Protein AF-A0AAD5RAC7-F1 (afdb_monomer)

Solvent-accessible surface area (backbone atoms only — not comparable to full-atom values): 11509 Å² total; per-residue (Å²): 134,87,59,74,64,65,59,49,56,56,48,54,53,51,50,52,50,51,52,51,50,50,50,50,52,51,48,52,52,48,51,53,48,50,53,50,51,54,52,52,58,65,65,68,60,80,73,74,78,52,75,68,66,77,71,49,51,77,66,58,50,52,53,52,51,54,52,50,54,51,49,52,51,52,51,53,52,49,53,52,52,51,51,51,52,52,52,54,52,51,50,52,52,51,53,51,51,52,54,51,51,64,71,66,50,82,77,65,39,55,26,32,34,62,42,76,43,75,61,73,77,77,90,69,94,78,78,87,90,71,69,80,73,62,64,76,39,54,23,34,35,34,34,37,77,86,74,47,76,47,80,31,74,60,48,59,74,49,65,73,89,81,59,49,67,70,38,41,29,30,18,42,79,89,78,60,36,34,62,44,82,45,78,83,82,75,57,68,70,60,62,70,65,66,128

InterPro domains:
  IPR012340 Nucleic acid-binding, OB-fold [G3DSA:2.40.50.140] (54-195)
  IPR032501 Proteasomal ATPase, second OB domain [PF16450] (110-183)
  IPR050221 26S Proteasome Regulatory ATPase [PTHR23073] (61-195)

Sequence (195 aa):
MPSNSARNSRKTTKASQYVHILKRVQLKTIQRWVIRLQLVKKMEVEEALDEEILRMSADDLRSRSHLLDNEIRIMRSEVQRLNHSVATLRERIKDNNERIKVNKTLPYLVSNVVELLDLEDNQEEEGANVDLDAHKTKCAVIKTSTRATYFLPVIGLVEPSELKPGDLVGVNKDSYLILEKLPAEYDSRVKAMEV

pLDDT: mean 79.29, std 15.42, range [46.34, 97.0]

Nearest PDB structures (foldseek):
  7w38-assembly1_F  TM=8.302E-01  e=3.776E-15  Homo sapiens
  8jti-assembly1_F  TM=8.371E-01  e=8.677E-15  Homo sapiens
  7w3k-assembly1_F  TM=8.338E-01  e=1.907E-13  Homo sapiens
  8usc-assembly1_F  TM=9.058E-01  e=4.449E-12  Homo sapiens
  8usb-assembly1_F  TM=9.209E-01  e=1.222E-11  Homo sapiens

Organism: Parelaphostrongylus tenuis (NCBI:txid148309)

Mean predicted aligned error: 16.23 Å

Radius of gyration: 32.96 Å; Cα contacts (8 Å, |Δi|>4): 160; chains: 1; bounding box: 49×91×81 Å

Secondary structure (DSSP, 8-state):
---HHHHHHHHHHHHHHHHHHHHHHHHHHHHHHHHHHHHHHHH----PPPHHHHHS-HHHHHHHHHHHHHHHHHHHHHHHHHHHHHHHHHHHHHHHHHHHHHHTPSPPEEEEEEEEE---------SS---GGGGGPPEEEEEETTS-EEEESS-BSS-GGG--TT-EEEE-TTT--EEEEPPPPPPHHHHTT--

Structure (mmCIF, N/CA/C/O backbone):
data_AF-A0AAD5RAC7-F1
#
_entry.id   AF-A0AAD5RAC7-F1
#
loop_
_atom_site.group_PDB
_atom_site.id
_atom_site.type_symbol
_atom_site.label_atom_id
_atom_site.label_alt_id
_atom_site.label_comp_id
_atom_site.label_asym_id
_atom_site.label_entity_id
_atom_site.label_seq_id
_atom_site.pdbx_PDB_ins_code
_atom_site.Cartn_x
_atom_site.Cartn_y
_atom_site.Cartn_z
_atom_site.occupancy
_atom_site.B_iso_or_equiv
_atom_site.auth_seq_id
_atom_site.auth_comp_id
_atom_site.auth_asym_id
_atom_site.auth_atom_id
_atom_site.pdbx_PDB_model_num
ATOM 1 N N . MET A 1 1 ? 17.319 -57.949 20.004 1.00 46.56 1 MET A N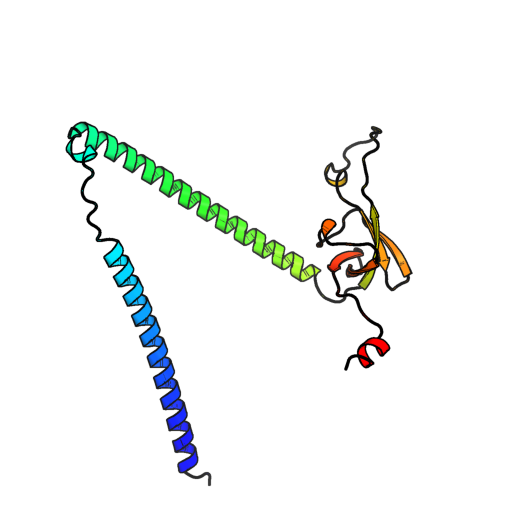 1
ATOM 2 C CA . MET A 1 1 ? 17.932 -58.058 18.660 1.00 46.56 1 MET A CA 1
ATOM 3 C C . MET A 1 1 ? 16.908 -57.604 17.620 1.00 46.56 1 MET A C 1
ATOM 5 O O . MET A 1 1 ? 15.957 -58.342 17.398 1.00 46.56 1 MET A O 1
ATOM 9 N N . PRO A 1 2 ? 16.992 -56.387 17.049 1.00 47.16 2 PRO A N 1
ATOM 10 C CA . PRO A 1 2 ? 16.031 -55.960 16.035 1.00 47.16 2 PRO A CA 1
ATOM 11 C C . PRO A 1 2 ? 16.294 -56.698 14.714 1.00 47.16 2 PRO A C 1
ATOM 13 O O . PRO A 1 2 ? 17.427 -56.766 14.239 1.00 47.16 2 PRO A O 1
ATOM 16 N N . SER A 1 3 ? 15.233 -57.281 14.157 1.00 49.56 3 SER A N 1
ATOM 17 C CA . SER A 1 3 ? 15.234 -58.185 13.007 1.00 49.56 3 SER A CA 1
ATOM 18 C C . SER A 1 3 ? 15.769 -57.531 11.724 1.00 49.56 3 SER A C 1
ATOM 20 O O . SER A 1 3 ? 15.423 -56.401 11.366 1.00 49.56 3 SER A O 1
ATOM 22 N N . ASN A 1 4 ? 16.598 -58.277 10.988 1.00 57.00 4 ASN A N 1
ATOM 23 C CA . ASN A 1 4 ? 17.209 -57.850 9.722 1.00 57.00 4 ASN A CA 1
ATOM 24 C C . ASN A 1 4 ? 16.178 -57.445 8.642 1.00 57.00 4 ASN A C 1
ATOM 26 O O . ASN A 1 4 ? 16.509 -56.686 7.731 1.00 57.00 4 ASN A O 1
ATOM 30 N N . SER A 1 5 ? 14.917 -57.881 8.759 1.00 54.72 5 SER A N 1
ATOM 31 C CA . SER A 1 5 ? 13.840 -57.539 7.820 1.00 54.72 5 SER A CA 1
ATOM 32 C C . SER A 1 5 ? 13.373 -56.078 7.934 1.00 54.72 5 SER A C 1
ATOM 34 O O . SER A 1 5 ? 13.134 -55.427 6.915 1.00 54.72 5 SER A O 1
ATOM 36 N N . ALA A 1 6 ? 13.339 -55.503 9.144 1.00 56.00 6 ALA A N 1
ATOM 37 C CA . ALA A 1 6 ? 12.900 -54.120 9.369 1.00 56.00 6 ALA A CA 1
ATOM 38 C C . ALA A 1 6 ? 13.926 -53.078 8.877 1.00 56.00 6 ALA A C 1
ATOM 40 O O . ALA A 1 6 ? 13.563 -51.981 8.441 1.00 56.00 6 ALA A O 1
ATOM 41 N N . ARG A 1 7 ? 15.223 -53.427 8.891 1.00 52.84 7 ARG A N 1
ATOM 42 C CA . ARG A 1 7 ? 16.298 -52.604 8.305 1.00 52.84 7 ARG A CA 1
ATOM 43 C C . ARG A 1 7 ? 16.260 -52.604 6.777 1.00 52.84 7 ARG A C 1
ATOM 45 O O . ARG A 1 7 ? 16.577 -51.577 6.179 1.00 52.84 7 ARG A O 1
ATOM 52 N N . ASN A 1 8 ? 15.867 -53.718 6.157 1.00 53.59 8 ASN A N 1
ATOM 53 C CA . ASN A 1 8 ? 15.843 -53.845 4.700 1.00 53.59 8 ASN A CA 1
ATOM 54 C C . ASN A 1 8 ? 14.652 -53.094 4.075 1.00 53.59 8 ASN A C 1
ATOM 56 O O . ASN A 1 8 ? 14.839 -52.356 3.113 1.00 53.59 8 ASN A O 1
ATOM 60 N N . SER A 1 9 ? 13.473 -53.150 4.707 1.00 51.53 9 SER A N 1
ATOM 61 C CA . SER A 1 9 ? 12.277 -52.383 4.305 1.00 51.53 9 SER A CA 1
ATOM 62 C C . SER A 1 9 ? 12.501 -50.858 4.329 1.00 51.53 9 SER A C 1
ATOM 64 O O . SER A 1 9 ? 12.161 -50.148 3.384 1.00 51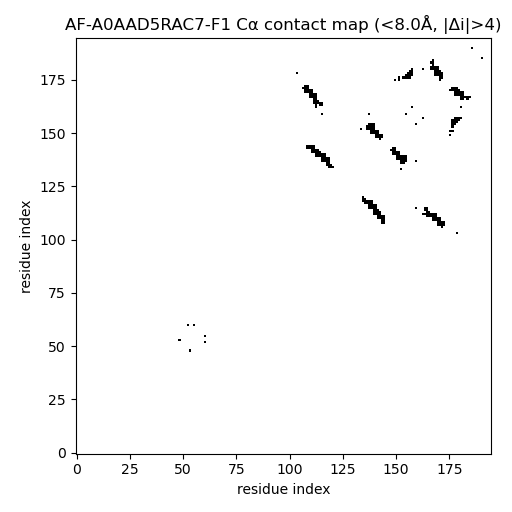.53 9 SER A O 1
ATOM 66 N N . ARG A 1 10 ? 13.176 -50.318 5.357 1.00 53.53 10 ARG A N 1
ATOM 67 C CA . ARG A 1 10 ? 13.486 -48.873 5.416 1.00 53.53 10 ARG A CA 1
ATOM 68 C C . ARG A 1 10 ? 14.524 -48.435 4.374 1.00 53.53 10 ARG A C 1
ATOM 70 O O . ARG A 1 10 ? 14.490 -47.284 3.936 1.00 53.53 10 ARG A O 1
ATOM 77 N N . LYS A 1 11 ? 15.439 -49.326 3.968 1.00 55.06 11 LYS A N 1
ATOM 78 C CA . LYS A 1 11 ? 16.417 -49.060 2.898 1.00 55.06 11 LYS A CA 1
ATOM 79 C C . LYS A 1 11 ? 15.756 -49.049 1.519 1.00 55.06 11 LYS A C 1
ATOM 81 O O . LYS A 1 11 ? 16.061 -48.153 0.737 1.00 55.06 11 LYS A O 1
ATOM 86 N N . THR A 1 12 ? 14.814 -49.955 1.247 1.00 56.78 12 THR A N 1
ATOM 87 C CA . THR A 1 12 ? 14.064 -49.970 -0.021 1.00 56.78 12 THR A CA 1
ATOM 88 C C . THR A 1 12 ? 13.172 -48.737 -0.175 1.00 56.78 12 THR A C 1
ATOM 90 O O . THR A 1 12 ? 13.110 -48.167 -1.262 1.00 56.78 12 THR A O 1
ATOM 93 N N . THR A 1 13 ? 12.562 -48.244 0.912 1.00 60.34 13 THR A N 1
ATOM 94 C CA . THR A 1 13 ? 11.739 -47.020 0.874 1.00 60.34 13 THR A CA 1
ATOM 95 C C . THR A 1 13 ? 12.580 -45.765 0.639 1.00 60.34 13 THR A C 1
ATOM 97 O O . THR A 1 13 ? 12.221 -44.942 -0.202 1.00 60.34 13 THR A O 1
ATOM 100 N N . LYS A 1 14 ? 13.740 -45.632 1.304 1.00 60.34 14 LYS A N 1
ATOM 101 C CA . LYS A 1 14 ? 14.665 -44.510 1.055 1.00 60.34 14 LYS A CA 1
ATOM 102 C C . LYS A 1 14 ? 15.245 -44.557 -0.359 1.00 60.34 14 LYS A C 1
ATOM 104 O O . LYS A 1 14 ? 15.258 -43.532 -1.029 1.00 60.34 14 LYS A O 1
ATOM 109 N N . ALA A 1 15 ? 15.665 -45.728 -0.843 1.00 61.69 15 ALA A N 1
ATOM 110 C CA . ALA A 1 15 ? 16.166 -45.888 -2.210 1.00 61.69 15 ALA A CA 1
ATOM 111 C C . ALA A 1 15 ? 15.100 -45.517 -3.257 1.00 61.69 15 ALA A C 1
ATOM 113 O O . ALA A 1 15 ? 15.391 -44.767 -4.185 1.00 61.69 15 ALA A O 1
ATOM 114 N N . SER A 1 16 ? 13.849 -45.947 -3.059 1.00 64.69 16 SER A N 1
ATOM 115 C CA . SER A 1 16 ? 12.719 -45.562 -3.915 1.00 64.69 16 SER A CA 1
ATOM 116 C C . SER A 1 16 ? 12.468 -44.045 -3.897 1.00 64.69 16 SER A C 1
ATOM 118 O O . SER A 1 16 ? 12.272 -43.430 -4.945 1.00 64.69 16 SER A O 1
ATOM 120 N N . GLN A 1 17 ? 12.580 -43.407 -2.727 1.00 69.31 17 GLN A N 1
ATOM 121 C CA . GLN A 1 17 ? 12.436 -41.957 -2.576 1.00 69.31 17 GLN A CA 1
ATOM 122 C C . GLN A 1 17 ? 13.556 -41.181 -3.293 1.00 69.31 17 GLN A C 1
ATOM 124 O O . GLN A 1 17 ? 13.267 -40.212 -3.995 1.00 69.31 17 GLN A O 1
ATOM 129 N N . TYR A 1 18 ? 14.812 -41.636 -3.204 1.00 67.25 18 TYR A N 1
ATOM 130 C CA . TYR A 1 18 ? 15.932 -41.054 -3.957 1.00 67.25 18 TYR A CA 1
ATOM 131 C C . TYR A 1 18 ? 15.761 -41.221 -5.469 1.00 67.25 18 TYR A C 1
ATOM 133 O O . TYR A 1 18 ? 15.971 -40.261 -6.207 1.00 67.25 18 TYR A O 1
ATOM 141 N N . VAL A 1 19 ? 15.311 -42.390 -5.938 1.00 67.25 19 VAL A N 1
ATOM 142 C CA . VAL A 1 19 ? 15.005 -42.623 -7.360 1.00 67.25 19 VAL A CA 1
ATOM 143 C C . VAL A 1 19 ? 13.882 -41.698 -7.838 1.00 67.25 19 VAL A C 1
ATOM 145 O O . VAL A 1 19 ? 13.957 -41.161 -8.941 1.00 67.25 19 VAL A O 1
ATOM 148 N N . HIS A 1 20 ? 12.864 -41.448 -7.012 1.00 70.12 20 HIS A N 1
ATOM 149 C CA . HIS A 1 20 ? 11.766 -40.542 -7.354 1.00 70.12 20 HIS A CA 1
ATOM 150 C C . HIS A 1 20 ? 12.211 -39.069 -7.403 1.00 70.12 20 HIS A C 1
ATOM 152 O O . HIS A 1 20 ? 11.820 -38.331 -8.309 1.00 70.12 20 HIS A O 1
ATOM 158 N N . ILE A 1 21 ? 13.071 -38.644 -6.472 1.00 72.19 21 ILE A N 1
ATOM 159 C CA . ILE A 1 21 ? 13.674 -37.302 -6.464 1.00 72.19 21 ILE A CA 1
ATOM 160 C C . ILE A 1 21 ? 14.583 -37.121 -7.683 1.00 72.19 21 ILE A C 1
ATOM 162 O O . ILE A 1 21 ? 14.447 -36.128 -8.395 1.00 72.19 21 ILE A O 1
ATOM 166 N N . LEU A 1 22 ? 15.444 -38.097 -7.981 1.00 67.31 22 LEU A N 1
ATOM 167 C CA . LEU A 1 22 ? 16.314 -38.081 -9.159 1.00 67.31 22 LEU A CA 1
ATOM 168 C C . LEU A 1 22 ? 15.503 -38.029 -10.455 1.00 67.31 22 LEU A C 1
ATOM 170 O O . LEU A 1 22 ? 15.804 -37.202 -11.311 1.00 67.31 22 LEU A O 1
ATOM 174 N N . LYS A 1 23 ? 14.423 -38.817 -10.573 1.00 67.25 23 LYS A N 1
ATOM 175 C CA . LYS A 1 23 ? 13.495 -38.744 -11.714 1.00 67.25 23 LYS A CA 1
ATOM 176 C C . LYS A 1 23 ? 12.830 -37.373 -11.832 1.00 67.25 23 LYS A C 1
ATOM 178 O O . LYS A 1 23 ? 12.740 -36.854 -12.937 1.00 67.25 23 LYS A O 1
ATOM 183 N N . ARG A 1 24 ? 12.409 -36.745 -10.727 1.00 71.44 24 ARG A N 1
ATOM 184 C CA . ARG A 1 24 ? 11.832 -35.386 -10.746 1.00 71.44 24 ARG A CA 1
ATOM 185 C C . ARG A 1 24 ? 12.851 -34.317 -11.137 1.00 71.44 24 ARG A C 1
ATOM 187 O O . ARG A 1 24 ? 12.494 -33.393 -11.863 1.00 71.44 24 ARG A O 1
ATOM 194 N N . VAL A 1 25 ? 14.098 -34.428 -10.679 1.00 70.44 25 VAL A N 1
ATOM 195 C CA . VAL A 1 25 ? 15.181 -33.505 -11.053 1.00 70.44 25 VAL A CA 1
ATOM 196 C C . VAL A 1 25 ? 15.533 -33.673 -12.531 1.00 70.44 25 VAL A C 1
ATOM 198 O O . VAL A 1 25 ? 15.546 -32.683 -13.253 1.00 70.44 25 VAL A O 1
ATOM 201 N N . GLN A 1 26 ? 15.712 -34.908 -13.010 1.00 71.94 26 GLN A N 1
ATOM 202 C CA . GLN A 1 26 ? 15.906 -35.202 -14.434 1.00 71.94 26 GLN A CA 1
ATOM 203 C C . GLN A 1 26 ? 14.750 -34.672 -15.283 1.00 71.94 26 GLN A C 1
ATOM 205 O O . GLN A 1 26 ? 14.994 -33.973 -16.261 1.00 71.94 26 GLN A O 1
ATOM 210 N N . LEU A 1 27 ? 13.500 -34.921 -14.879 1.00 68.19 27 LEU A N 1
ATOM 211 C CA . LEU A 1 27 ? 12.325 -34.450 -15.608 1.00 68.19 27 LEU A CA 1
ATOM 212 C C . LEU A 1 27 ? 12.269 -32.919 -15.650 1.00 68.19 27 LEU A C 1
ATOM 214 O O . LEU A 1 27 ? 12.003 -32.364 -16.706 1.00 68.19 27 LEU A O 1
ATOM 218 N N . LYS A 1 28 ? 12.586 -32.216 -14.554 1.00 70.00 28 LYS A N 1
ATOM 219 C CA . LYS A 1 28 ? 12.661 -30.744 -14.545 1.00 70.00 28 LYS A CA 1
ATOM 220 C C . LYS A 1 28 ? 13.761 -30.213 -15.461 1.00 70.00 28 LYS A C 1
ATOM 222 O O . LYS A 1 28 ? 13.536 -29.233 -16.165 1.00 70.00 28 LYS A O 1
ATOM 227 N N . THR A 1 29 ? 14.931 -30.847 -15.475 1.00 74.19 29 THR A N 1
ATOM 228 C CA . THR A 1 29 ? 16.034 -30.452 -16.359 1.00 74.19 29 THR A CA 1
ATOM 229 C C . THR A 1 29 ? 15.663 -30.689 -17.820 1.00 74.19 29 THR A C 1
ATOM 231 O O . THR A 1 29 ? 15.831 -29.787 -18.632 1.00 74.19 29 THR A O 1
ATOM 234 N N . ILE A 1 30 ? 15.068 -31.839 -18.144 1.00 75.19 30 ILE A N 1
ATOM 235 C CA . ILE A 1 30 ? 14.586 -32.161 -19.494 1.00 75.19 30 ILE A CA 1
ATOM 236 C C . ILE A 1 30 ? 13.484 -31.189 -19.916 1.00 75.19 30 ILE A C 1
ATOM 238 O O . ILE A 1 30 ? 13.572 -30.627 -20.995 1.00 75.19 30 ILE A O 1
ATOM 242 N N . GLN A 1 31 ? 12.500 -30.907 -19.061 1.00 71.50 31 GLN A N 1
ATOM 243 C CA . GLN A 1 31 ? 11.449 -29.919 -19.334 1.00 71.50 31 GLN A CA 1
ATOM 244 C C . GLN A 1 31 ? 12.043 -28.531 -19.602 1.00 71.50 31 GLN A C 1
ATOM 246 O O . GLN A 1 31 ? 11.647 -27.857 -20.547 1.00 71.50 31 GLN A O 1
ATOM 251 N N . ARG A 1 32 ? 13.061 -28.124 -18.836 1.00 75.12 32 ARG A N 1
ATOM 252 C CA . ARG A 1 32 ? 13.774 -26.858 -19.053 1.00 75.12 32 ARG A CA 1
ATOM 253 C C . ARG A 1 32 ? 14.541 -26.841 -20.380 1.00 75.12 32 ARG A C 1
ATOM 255 O O . ARG A 1 32 ? 14.553 -25.813 -21.050 1.00 75.12 32 ARG A O 1
ATOM 262 N N . TRP A 1 33 ? 15.149 -27.960 -20.772 1.00 79.69 33 TRP A N 1
ATOM 263 C CA . TRP A 1 33 ? 15.814 -28.122 -22.069 1.00 79.69 33 TRP A CA 1
ATOM 264 C C . TRP A 1 33 ? 14.823 -28.159 -23.233 1.00 79.69 33 TRP A C 1
ATOM 266 O O . TRP A 1 33 ? 15.083 -27.522 -24.243 1.00 79.69 33 TRP A O 1
ATOM 276 N N . VAL A 1 34 ? 13.674 -28.820 -23.082 1.00 76.94 34 VAL A N 1
ATOM 277 C CA . VAL A 1 34 ? 12.596 -28.848 -24.080 1.00 76.94 34 VAL A CA 1
ATOM 278 C C . VAL A 1 34 ? 12.036 -27.447 -24.284 1.00 76.94 34 VAL A C 1
ATOM 280 O O . VAL A 1 34 ? 11.982 -26.992 -25.417 1.00 76.94 34 VAL A O 1
ATOM 283 N N . ILE A 1 35 ? 11.728 -26.713 -23.210 1.00 74.94 35 ILE A N 1
ATOM 284 C CA . ILE A 1 35 ? 11.285 -25.313 -23.304 1.00 74.94 35 ILE A CA 1
ATOM 285 C C . ILE A 1 35 ? 12.345 -24.460 -24.005 1.00 74.94 35 ILE A C 1
ATOM 287 O O . ILE A 1 35 ? 12.009 -23.667 -24.878 1.00 74.94 35 ILE A O 1
ATOM 291 N N . ARG A 1 36 ? 13.630 -24.645 -23.675 1.00 73.31 36 ARG A N 1
ATOM 292 C CA . ARG A 1 36 ? 14.729 -23.915 -24.320 1.00 73.31 36 ARG A CA 1
ATOM 293 C C . ARG A 1 36 ? 14.859 -24.259 -25.805 1.00 73.31 36 ARG A C 1
ATOM 295 O O . ARG A 1 36 ? 15.029 -23.353 -26.608 1.00 73.31 36 ARG A O 1
ATOM 302 N N . LEU A 1 37 ? 14.730 -25.532 -26.171 1.00 74.00 37 LEU A N 1
ATOM 303 C CA . LEU A 1 37 ? 14.763 -26.000 -27.557 1.00 74.00 37 LEU A CA 1
ATOM 304 C C . LEU A 1 37 ? 13.560 -25.476 -28.351 1.00 74.00 37 LEU A C 1
ATOM 306 O O . LEU A 1 37 ? 13.698 -25.099 -29.506 1.00 74.00 37 LEU A O 1
ATOM 310 N N . GLN A 1 38 ? 12.390 -25.408 -27.719 1.00 67.50 38 GLN A N 1
ATOM 311 C CA . GLN A 1 38 ? 11.162 -24.889 -28.314 1.00 67.50 38 GLN A CA 1
ATOM 312 C C . GLN A 1 38 ? 11.208 -23.365 -28.472 1.00 67.50 38 GLN A C 1
ATOM 314 O O . GLN A 1 38 ? 10.657 -22.843 -29.435 1.00 67.50 38 GLN A O 1
ATOM 319 N N . LEU A 1 39 ? 11.914 -22.660 -27.578 1.00 66.62 39 LEU A N 1
ATOM 320 C CA . LEU A 1 39 ? 12.219 -21.235 -27.714 1.00 66.62 39 LEU A CA 1
ATOM 321 C C . LEU A 1 39 ? 13.198 -20.980 -28.869 1.00 66.62 39 LEU A C 1
ATOM 323 O O . LEU A 1 39 ? 12.961 -20.086 -29.670 1.00 66.62 39 LEU A O 1
ATOM 327 N N . VAL A 1 40 ? 14.252 -21.798 -28.981 1.00 63.78 40 VAL A N 1
ATOM 328 C CA . VAL A 1 40 ? 15.232 -21.727 -30.080 1.00 63.78 40 VAL A CA 1
ATOM 329 C C . VAL A 1 40 ? 14.563 -22.024 -31.423 1.00 63.78 40 VAL A C 1
ATOM 331 O O . VAL A 1 40 ? 14.721 -21.250 -32.356 1.00 63.78 40 VAL A O 1
ATOM 334 N N . LYS A 1 41 ? 13.716 -23.059 -31.505 1.00 56.66 41 LYS A N 1
ATOM 335 C CA . LYS A 1 41 ? 12.921 -23.344 -32.713 1.00 56.66 41 LYS A CA 1
ATOM 336 C C . LYS A 1 41 ? 11.936 -22.233 -33.073 1.00 56.66 41 LYS A C 1
ATOM 338 O O . LYS A 1 41 ? 11.625 -22.067 -34.241 1.00 56.66 41 LYS A O 1
ATOM 343 N N . LYS A 1 42 ? 11.437 -21.476 -32.091 1.00 56.03 42 LYS A N 1
ATOM 344 C CA . LYS A 1 42 ? 10.595 -20.297 -32.343 1.00 56.03 42 LYS A CA 1
ATOM 345 C C . LYS A 1 42 ? 11.380 -19.102 -32.892 1.00 56.03 42 LYS A C 1
ATOM 347 O O . LYS A 1 42 ? 10.752 -18.199 -33.424 1.00 56.03 42 LYS A O 1
ATOM 352 N N . MET A 1 43 ? 12.706 -19.088 -32.746 1.00 55.31 43 MET A N 1
ATOM 353 C CA . MET A 1 43 ? 13.579 -18.052 -33.304 1.00 55.31 43 MET A CA 1
ATOM 354 C C . MET A 1 43 ? 14.041 -18.365 -34.737 1.00 55.31 43 MET A C 1
ATOM 356 O O . MET A 1 43 ? 14.435 -17.445 -35.436 1.00 55.31 43 MET A O 1
ATOM 360 N N . GLU A 1 44 ? 13.954 -19.618 -35.198 1.00 51.09 44 GLU A N 1
ATOM 361 C CA . GLU A 1 44 ? 14.201 -20.018 -36.599 1.00 51.09 44 GLU A CA 1
ATOM 362 C C . GLU A 1 44 ? 12.943 -19.880 -37.477 1.00 51.09 44 GLU A C 1
ATOM 364 O O . GLU A 1 44 ? 12.631 -20.739 -38.300 1.00 51.09 44 GLU A O 1
ATOM 369 N N . VAL A 1 45 ? 12.183 -18.803 -37.299 1.00 54.62 45 VAL A N 1
ATOM 370 C CA . VAL A 1 45 ? 11.298 -18.345 -38.370 1.00 54.62 45 VAL A CA 1
ATOM 371 C C . VAL A 1 45 ? 12.181 -17.458 -39.235 1.00 54.62 45 VAL A C 1
ATOM 373 O O . VAL A 1 45 ? 12.508 -16.349 -38.826 1.00 54.62 45 VAL A O 1
ATOM 376 N N . GLU A 1 46 ? 12.632 -17.969 -40.383 1.00 53.56 46 GLU A N 1
ATOM 377 C CA . GLU A 1 46 ? 13.084 -17.099 -41.470 1.00 53.56 46 GLU A CA 1
ATOM 378 C C . GLU A 1 46 ? 11.934 -16.126 -41.744 1.00 53.56 46 GLU A C 1
ATOM 380 O O . GLU A 1 46 ? 10.908 -16.504 -42.313 1.00 53.56 46 GLU A O 1
ATOM 385 N N . GLU A 1 47 ? 12.062 -14.891 -41.260 1.00 58.53 47 GLU A N 1
ATOM 386 C CA . GLU A 1 47 ? 11.228 -13.793 -41.721 1.00 58.53 47 GLU A CA 1
ATOM 387 C C . GLU A 1 47 ? 11.478 -13.694 -43.223 1.00 58.53 47 GLU A C 1
ATOM 389 O O . GLU A 1 47 ? 12.553 -13.284 -43.666 1.00 58.53 47 GLU A O 1
ATOM 394 N N . ALA A 1 48 ? 10.509 -14.156 -44.016 1.00 60.47 48 ALA A N 1
ATOM 395 C CA . ALA A 1 48 ? 10.467 -13.844 -45.430 1.00 60.47 48 ALA A CA 1
ATOM 396 C C . ALA A 1 48 ? 10.657 -12.327 -45.546 1.00 60.47 48 ALA A C 1
ATOM 398 O O . ALA A 1 48 ? 9.898 -11.571 -44.942 1.00 60.47 48 ALA A O 1
ATOM 399 N N . LEU A 1 49 ? 11.716 -11.901 -46.238 1.00 63.12 49 LEU A N 1
ATOM 400 C CA . LEU A 1 49 ? 12.018 -10.483 -46.403 1.00 63.12 49 LEU A CA 1
ATOM 401 C C . LEU A 1 49 ? 10.782 -9.797 -46.990 1.00 63.12 49 LEU A C 1
ATOM 403 O O . LEU A 1 49 ? 10.299 -10.214 -48.044 1.00 63.12 49 LEU A O 1
ATOM 407 N N . ASP A 1 50 ? 10.276 -8.777 -46.297 1.00 69.88 50 ASP A N 1
ATOM 408 C CA . ASP A 1 50 ? 9.083 -8.048 -46.723 1.00 69.88 50 ASP A CA 1
ATOM 409 C C . ASP A 1 50 ? 9.231 -7.568 -48.176 1.00 69.88 50 ASP A C 1
ATOM 411 O O . ASP A 1 50 ? 10.288 -7.081 -48.589 1.00 69.88 50 ASP A O 1
ATOM 415 N N . GLU A 1 51 ? 8.152 -7.653 -48.963 1.00 69.12 51 GLU A N 1
ATOM 416 C CA . GLU A 1 51 ? 8.146 -7.199 -50.363 1.00 69.12 51 GLU A CA 1
ATOM 417 C C . GLU A 1 51 ? 8.542 -5.720 -50.518 1.00 69.12 51 GLU A C 1
ATOM 419 O O . GLU A 1 51 ? 8.972 -5.304 -51.593 1.00 69.12 51 GLU A O 1
ATOM 424 N N . GLU A 1 52 ? 8.405 -4.921 -49.458 1.00 67.19 52 GLU A N 1
ATOM 425 C CA . GLU A 1 52 ? 8.869 -3.534 -49.389 1.00 67.19 52 GLU A CA 1
ATOM 426 C C . GLU A 1 52 ? 10.405 -3.448 -49.425 1.00 67.19 52 GLU A C 1
ATOM 428 O O . GLU A 1 52 ? 10.956 -2.643 -50.172 1.00 67.19 52 GLU A O 1
ATOM 433 N N . ILE A 1 53 ? 11.105 -4.333 -48.706 1.00 70.75 53 ILE A N 1
ATOM 434 C CA . ILE A 1 53 ? 12.576 -4.395 -48.637 1.00 70.75 53 ILE A CA 1
ATOM 435 C C . ILE A 1 53 ? 13.160 -4.787 -50.000 1.00 70.75 53 ILE A C 1
ATOM 437 O O . ILE A 1 53 ? 14.173 -4.236 -50.422 1.00 70.75 53 ILE A O 1
ATOM 441 N N . LEU A 1 54 ? 12.487 -5.689 -50.724 1.00 74.38 54 LEU A N 1
ATOM 442 C CA . LEU A 1 54 ? 12.869 -6.120 -52.077 1.00 74.38 54 LEU A CA 1
ATOM 443 C C . LEU A 1 54 ? 12.714 -5.016 -53.137 1.00 74.38 54 LEU A C 1
ATOM 445 O O . LEU A 1 54 ? 13.377 -5.068 -54.172 1.00 74.38 54 LEU A O 1
ATOM 449 N N . ARG A 1 55 ? 11.839 -4.029 -52.899 1.00 78.88 55 ARG A N 1
ATOM 450 C CA . ARG A 1 55 ? 11.602 -2.890 -53.805 1.00 78.88 55 ARG A CA 1
ATOM 451 C C . ARG A 1 55 ? 12.483 -1.676 -53.489 1.00 78.88 55 ARG A C 1
ATOM 453 O O . ARG A 1 55 ? 12.539 -0.757 -54.303 1.00 78.88 55 ARG A O 1
ATOM 460 N N . MET A 1 56 ? 13.143 -1.649 -52.330 1.00 77.94 56 MET A N 1
ATOM 461 C CA . MET A 1 56 ? 14.013 -0.545 -51.916 1.00 77.94 56 MET A CA 1
ATOM 462 C C . MET A 1 56 ? 15.387 -0.601 -52.597 1.00 77.94 56 MET A C 1
ATOM 464 O O . MET A 1 56 ? 15.911 -1.671 -52.909 1.00 77.94 56 MET A O 1
ATOM 468 N N . SER A 1 57 ? 15.999 0.569 -52.808 1.00 83.50 57 SER A N 1
ATOM 469 C CA . SER A 1 57 ? 17.375 0.648 -53.303 1.00 83.50 57 SER A CA 1
ATOM 470 C C . SER A 1 57 ? 18.380 0.246 -52.212 1.00 83.50 57 SER A C 1
ATOM 472 O O . SER A 1 57 ? 18.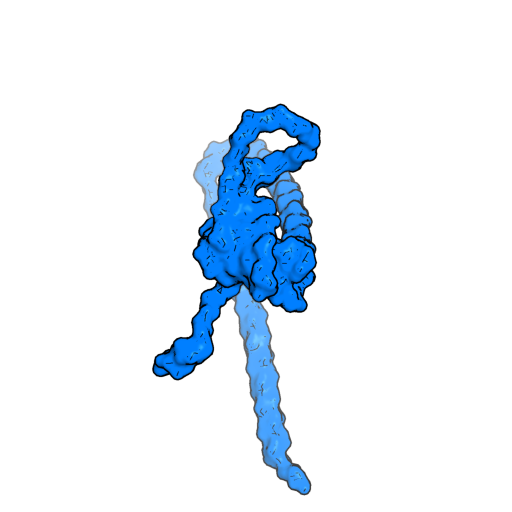112 0.366 -51.014 1.00 83.50 57 SER A O 1
ATOM 474 N N . ALA A 1 58 ? 19.568 -0.215 -52.614 1.00 82.19 58 ALA A N 1
ATOM 475 C CA . ALA A 1 58 ? 20.610 -0.639 -51.674 1.00 82.19 58 ALA A CA 1
ATOM 476 C C . ALA A 1 58 ? 21.067 0.486 -50.720 1.00 82.19 58 ALA A C 1
ATOM 478 O O . ALA A 1 58 ? 21.474 0.203 -49.591 1.00 82.19 58 ALA A O 1
ATOM 479 N N . ASP A 1 59 ? 20.981 1.749 -51.146 1.00 84.12 59 ASP A N 1
ATOM 480 C CA . ASP A 1 59 ? 21.349 2.904 -50.321 1.00 84.12 59 ASP A CA 1
ATOM 481 C C . ASP A 1 59 ? 20.245 3.272 -49.318 1.00 84.12 59 ASP A C 1
ATOM 483 O O . ASP A 1 59 ? 20.544 3.569 -48.156 1.00 84.12 59 ASP A O 1
ATOM 487 N N . ASP A 1 60 ? 18.972 3.142 -49.706 1.00 85.31 60 ASP A N 1
ATOM 488 C CA . ASP A 1 60 ? 17.842 3.335 -48.788 1.00 85.31 60 ASP A CA 1
ATOM 489 C C . ASP A 1 60 ? 17.825 2.260 -47.693 1.00 85.31 60 ASP A C 1
ATOM 491 O O . ASP A 1 60 ? 17.557 2.559 -46.526 1.00 85.31 60 ASP A O 1
ATOM 495 N N . LEU A 1 61 ? 18.177 1.016 -48.042 1.00 84.06 61 LEU A N 1
ATOM 496 C CA . LEU A 1 61 ? 18.324 -0.077 -47.079 1.00 84.06 61 LEU A CA 1
ATOM 497 C C . LEU A 1 61 ? 19.427 0.213 -46.057 1.00 84.06 61 LEU A C 1
ATOM 499 O O . LEU A 1 61 ? 19.202 0.044 -44.862 1.00 84.06 61 LEU A O 1
ATOM 503 N N . ARG A 1 62 ? 20.588 0.718 -46.493 1.00 87.31 62 ARG A N 1
ATOM 504 C CA . ARG A 1 62 ? 21.683 1.097 -45.580 1.00 87.31 62 ARG A CA 1
ATOM 505 C C . ARG A 1 62 ? 21.280 2.220 -44.633 1.00 87.31 62 ARG A C 1
ATOM 507 O O . ARG A 1 62 ? 21.551 2.135 -43.437 1.00 87.31 62 ARG A O 1
ATOM 514 N N . SER A 1 63 ? 20.619 3.253 -45.152 1.00 89.06 63 SER A N 1
ATOM 515 C CA . SER A 1 63 ? 20.127 4.365 -44.336 1.00 89.06 63 SER A CA 1
ATOM 516 C C . SER A 1 63 ? 19.121 3.881 -43.283 1.00 89.06 63 SER A C 1
ATOM 518 O O . SER A 1 63 ? 19.261 4.187 -42.097 1.00 89.06 63 SER A O 1
ATOM 520 N N . ARG A 1 64 ? 18.161 3.033 -43.683 1.00 87.00 64 ARG A N 1
ATOM 521 C CA . ARG A 1 64 ? 17.163 2.446 -42.776 1.00 87.00 64 ARG A CA 1
ATOM 522 C C . ARG A 1 64 ? 17.799 1.530 -41.728 1.00 87.00 64 ARG A C 1
ATOM 524 O O . ARG A 1 64 ? 17.442 1.639 -40.559 1.00 87.00 64 ARG A O 1
ATOM 531 N N . SER A 1 65 ? 18.778 0.700 -42.097 1.00 88.19 65 SER A N 1
ATOM 532 C CA . SER A 1 65 ? 19.539 -0.113 -41.137 1.00 88.19 65 SER A CA 1
ATOM 533 C C . SER A 1 65 ? 20.246 0.750 -40.090 1.00 88.19 65 SER A C 1
ATOM 535 O O . SER A 1 65 ? 20.137 0.466 -38.902 1.00 88.19 65 SER A O 1
ATOM 537 N N . HIS A 1 66 ? 20.890 1.849 -40.494 1.00 91.88 66 HIS A N 1
ATOM 538 C CA . HIS A 1 66 ? 21.548 2.7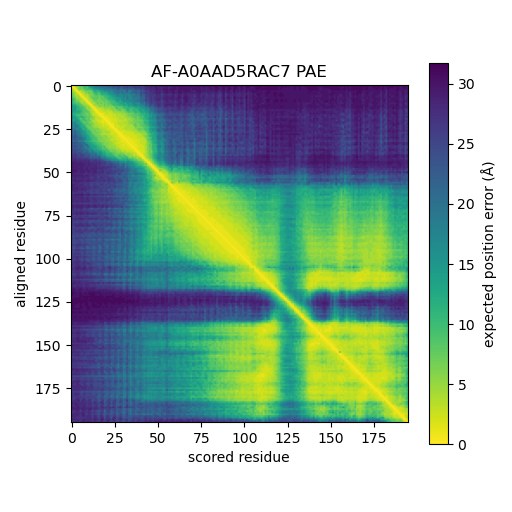55 -39.548 1.00 91.88 66 HIS A CA 1
ATOM 539 C C . HIS A 1 66 ? 20.570 3.461 -38.600 1.00 91.88 66 HIS A C 1
ATOM 541 O O . HIS A 1 66 ? 20.883 3.647 -37.422 1.00 91.88 66 HIS A O 1
ATOM 547 N N . LEU A 1 67 ? 19.387 3.852 -39.084 1.00 93.75 67 LEU A N 1
ATOM 548 C CA . LEU A 1 67 ? 18.342 4.421 -38.228 1.00 93.75 67 LEU A CA 1
ATOM 549 C C . LEU A 1 67 ? 17.851 3.399 -37.197 1.00 93.75 67 LEU A C 1
ATOM 551 O O . LEU A 1 67 ? 17.785 3.725 -36.012 1.00 93.75 67 LEU A O 1
ATOM 555 N N . LEU A 1 68 ? 17.597 2.160 -37.626 1.00 92.06 68 LEU A N 1
ATOM 556 C CA . LEU A 1 68 ? 17.181 1.073 -36.739 1.00 92.06 68 LEU A CA 1
ATOM 557 C C . LEU A 1 68 ? 18.266 0.722 -35.713 1.00 92.06 68 LEU A C 1
ATOM 559 O O . LEU A 1 68 ? 17.955 0.539 -34.539 1.00 92.06 68 LEU A O 1
ATOM 563 N N . ASP A 1 69 ? 19.542 0.698 -36.099 1.00 93.50 69 ASP A N 1
ATOM 564 C CA . ASP A 1 69 ? 20.654 0.460 -35.169 1.00 93.50 69 ASP A CA 1
ATOM 565 C C . ASP A 1 69 ? 20.738 1.543 -34.083 1.00 93.50 69 ASP A C 1
ATOM 567 O O . ASP A 1 69 ? 20.956 1.248 -32.899 1.00 93.50 69 ASP A O 1
ATOM 571 N N . ASN A 1 70 ? 20.524 2.804 -34.468 1.00 95.50 70 ASN A N 1
ATOM 572 C CA . ASN A 1 70 ? 20.472 3.920 -33.530 1.00 95.50 70 ASN A CA 1
ATOM 573 C C . ASN A 1 70 ? 19.264 3.808 -32.592 1.00 95.50 70 ASN A C 1
ATOM 575 O O . ASN A 1 70 ? 19.407 3.993 -31.381 1.00 95.50 70 ASN A O 1
ATOM 579 N N . GLU A 1 71 ? 18.095 3.452 -33.121 1.00 94.94 71 GLU A N 1
ATOM 580 C CA . GLU A 1 71 ? 16.881 3.261 -32.331 1.00 94.94 71 GLU A CA 1
ATOM 581 C C . GLU A 1 71 ? 17.038 2.103 -31.337 1.00 94.94 71 GLU A C 1
ATOM 583 O O . GLU A 1 71 ? 16.779 2.267 -30.146 1.00 94.94 71 GLU A O 1
ATOM 588 N N . ILE A 1 72 ? 17.581 0.961 -31.774 1.00 95.38 72 ILE A N 1
ATOM 589 C CA . ILE A 1 72 ? 17.885 -0.190 -30.913 1.00 95.38 72 ILE A CA 1
ATOM 590 C C . ILE A 1 72 ? 18.843 0.214 -29.791 1.00 95.38 72 ILE A C 1
ATOM 592 O O . ILE A 1 72 ? 18.674 -0.216 -28.646 1.00 95.38 72 ILE A O 1
ATOM 596 N N . ARG A 1 73 ? 19.848 1.047 -30.078 1.00 95.19 73 ARG A N 1
ATOM 597 C CA . ARG A 1 73 ? 20.783 1.538 -29.059 1.00 95.19 73 ARG A CA 1
ATOM 598 C C . ARG A 1 73 ? 20.080 2.402 -28.012 1.00 95.19 73 ARG A C 1
ATOM 600 O O . ARG A 1 73 ? 20.318 2.204 -26.818 1.00 95.19 73 ARG A O 1
ATOM 607 N N . ILE A 1 74 ? 19.218 3.323 -28.441 1.00 95.69 74 ILE A N 1
ATOM 608 C CA . ILE A 1 74 ? 18.438 4.181 -27.538 1.00 95.69 74 ILE A CA 1
ATOM 609 C C . ILE A 1 74 ? 17.479 3.324 -26.706 1.00 95.69 74 ILE A C 1
ATOM 611 O O . ILE A 1 74 ? 17.477 3.428 -25.480 1.00 95.69 74 ILE A O 1
ATOM 615 N N . MET A 1 75 ? 16.749 2.405 -27.340 1.00 94.94 75 MET A N 1
ATOM 616 C CA . MET A 1 75 ? 15.824 1.497 -26.661 1.00 94.94 75 MET A CA 1
ATOM 617 C C . MET A 1 75 ? 16.530 0.613 -25.631 1.00 94.94 75 MET A C 1
ATOM 619 O O . MET A 1 75 ? 16.031 0.444 -24.522 1.00 94.94 75 MET A O 1
ATOM 623 N N . ARG A 1 76 ? 17.719 0.077 -25.939 1.00 95.19 76 ARG A N 1
ATOM 624 C CA . ARG A 1 76 ? 18.511 -0.706 -24.974 1.00 95.19 76 ARG A CA 1
ATOM 625 C C . ARG A 1 76 ? 18.910 0.124 -23.754 1.00 95.19 76 ARG A C 1
ATOM 627 O O . ARG A 1 76 ? 18.809 -0.377 -22.634 1.00 95.19 76 ARG A O 1
ATOM 634 N N . SER A 1 77 ? 19.331 1.372 -23.963 1.00 95.88 77 SER A N 1
ATOM 635 C CA . SER A 1 77 ? 19.652 2.307 -22.875 1.00 95.88 77 SER A CA 1
ATOM 636 C C . SER A 1 77 ? 18.423 2.596 -22.009 1.00 95.88 77 SER A C 1
ATOM 638 O O . SER A 1 77 ? 18.481 2.537 -20.781 1.00 95.88 77 SER A O 1
ATOM 640 N N . GLU A 1 78 ? 17.275 2.822 -22.644 1.00 95.88 78 GLU A N 1
ATOM 641 C CA . GLU A 1 78 ? 16.024 3.117 -21.952 1.00 95.88 78 GLU A CA 1
ATOM 642 C C . GLU A 1 78 ? 15.515 1.917 -21.145 1.00 95.88 78 GLU A C 1
ATOM 644 O O . GLU A 1 78 ? 15.150 2.058 -19.979 1.00 95.88 78 GLU A O 1
ATOM 649 N N . VAL A 1 79 ? 15.590 0.707 -21.704 1.00 96.56 79 VAL A N 1
ATOM 650 C CA . VAL A 1 79 ? 15.267 -0.531 -20.981 1.00 96.56 79 VAL A CA 1
ATOM 651 C C . VAL A 1 79 ? 16.163 -0.697 -19.753 1.00 96.56 79 VAL A C 1
ATOM 653 O O . VAL A 1 79 ? 15.680 -1.072 -18.686 1.00 96.56 79 VAL A O 1
ATOM 656 N N . GLN A 1 80 ? 17.462 -0.403 -19.858 1.00 95.19 80 GLN A N 1
ATOM 657 C CA . GLN A 1 80 ? 18.369 -0.453 -18.706 1.00 95.19 80 GLN A CA 1
ATOM 658 C C . GLN A 1 80 ? 17.996 0.584 -17.637 1.00 95.19 80 GLN A C 1
ATOM 660 O O . GLN A 1 80 ? 17.930 0.242 -16.453 1.00 95.19 80 GLN A O 1
ATOM 665 N N . ARG A 1 81 ? 17.683 1.818 -18.045 1.00 96.56 81 ARG A N 1
ATOM 666 C CA . ARG A 1 81 ? 17.238 2.896 -17.150 1.00 96.56 81 ARG A CA 1
ATOM 667 C C . ARG A 1 81 ? 15.945 2.533 -16.418 1.00 96.56 81 ARG A C 1
ATOM 669 O O . ARG A 1 81 ? 15.870 2.659 -15.194 1.00 96.56 81 ARG A O 1
ATOM 676 N N . LEU A 1 82 ? 14.948 2.038 -17.149 1.00 96.00 82 LEU A N 1
ATOM 677 C CA . LEU A 1 82 ? 13.671 1.595 -16.592 1.00 96.00 82 LEU A CA 1
ATOM 678 C C . LEU A 1 82 ? 13.859 0.410 -15.644 1.00 96.00 82 LEU A C 1
ATOM 680 O O . LEU A 1 82 ? 13.300 0.417 -14.551 1.00 96.00 82 LEU A O 1
ATOM 684 N N . ASN A 1 83 ? 14.701 -0.565 -15.995 1.00 96.69 83 ASN A N 1
ATOM 685 C CA . ASN A 1 83 ? 15.011 -1.690 -15.111 1.00 96.69 83 ASN A CA 1
ATOM 686 C C . ASN A 1 83 ? 15.648 -1.237 -13.792 1.00 96.69 83 ASN A C 1
ATOM 688 O O . ASN A 1 83 ? 15.288 -1.763 -12.738 1.00 96.69 83 ASN A O 1
ATOM 692 N N . HIS A 1 84 ? 16.551 -0.251 -13.827 1.00 96.88 84 HIS A N 1
ATOM 693 C CA . HIS A 1 84 ? 17.109 0.327 -12.606 1.00 96.88 84 HIS A CA 1
ATOM 694 C C . HIS A 1 84 ? 16.031 1.035 -11.773 1.00 96.88 84 HIS A C 1
ATOM 696 O O . HIS A 1 84 ? 15.920 0.782 -10.577 1.00 96.88 84 HIS A O 1
ATOM 702 N N . SER A 1 85 ? 15.177 1.849 -12.402 1.00 95.75 85 SER A N 1
ATOM 703 C CA . SER A 1 85 ? 14.065 2.517 -11.712 1.00 95.75 85 SER A CA 1
ATOM 704 C C . SER A 1 85 ? 13.104 1.517 -11.058 1.00 95.75 85 SER A C 1
ATOM 706 O O . SER A 1 85 ? 12.758 1.663 -9.886 1.00 95.75 85 SER A O 1
ATOM 708 N N . VAL A 1 86 ? 12.743 0.446 -11.769 1.00 96.75 86 VAL A N 1
ATOM 709 C CA . VAL A 1 86 ? 11.908 -0.641 -11.244 1.00 96.75 86 VAL A CA 1
ATOM 710 C C . VAL A 1 86 ? 12.582 -1.338 -10.063 1.00 96.75 86 VAL A C 1
ATOM 712 O O . VAL A 1 86 ? 11.903 -1.652 -9.086 1.00 96.75 86 VAL A O 1
ATOM 715 N N . ALA A 1 87 ? 13.893 -1.582 -10.118 1.00 96.38 87 ALA A N 1
ATOM 716 C CA . ALA A 1 87 ? 14.628 -2.177 -9.004 1.00 96.38 87 ALA A CA 1
ATOM 717 C C . ALA A 1 87 ? 14.586 -1.276 -7.757 1.00 96.38 87 ALA A C 1
ATOM 719 O O . ALA A 1 87 ? 14.202 -1.744 -6.687 1.00 96.38 87 ALA A O 1
ATOM 720 N N . THR A 1 88 ? 14.865 0.019 -7.916 1.00 97.00 88 THR A N 1
ATOM 721 C CA . THR A 1 88 ? 14.819 1.004 -6.824 1.00 97.00 88 THR A CA 1
ATOM 722 C C . THR A 1 88 ? 13.415 1.144 -6.233 1.00 97.00 88 THR A C 1
ATOM 724 O O . THR A 1 88 ? 13.244 1.192 -5.016 1.00 97.00 88 THR A O 1
ATOM 727 N N . LEU A 1 89 ? 12.374 1.180 -7.071 1.00 96.50 89 LEU A N 1
ATOM 728 C CA . LEU A 1 89 ? 10.988 1.242 -6.599 1.00 96.50 89 LEU A CA 1
ATOM 729 C C . LEU A 1 89 ? 10.581 -0.037 -5.857 1.00 96.50 89 LEU A C 1
ATOM 731 O O . LEU A 1 89 ? 9.900 0.042 -4.837 1.00 96.50 89 LEU A O 1
ATOM 735 N N . ARG A 1 90 ? 11.028 -1.212 -6.318 1.00 96.81 90 ARG A N 1
ATOM 736 C CA . ARG A 1 90 ? 10.791 -2.486 -5.620 1.00 96.81 90 ARG A CA 1
ATOM 737 C C . ARG A 1 90 ? 11.450 -2.524 -4.246 1.00 96.81 90 ARG A C 1
ATOM 739 O O . ARG A 1 90 ? 10.837 -3.036 -3.313 1.00 96.81 90 ARG A O 1
ATOM 746 N N . GLU A 1 91 ? 12.659 -1.987 -4.116 1.00 96.38 91 GLU A N 1
ATOM 747 C CA . GLU A 1 91 ? 13.345 -1.871 -2.827 1.00 96.38 91 GLU A CA 1
ATOM 748 C C . GLU A 1 91 ? 12.560 -0.966 -1.869 1.00 96.38 91 GLU A C 1
ATOM 750 O O . GLU A 1 91 ? 12.199 -1.401 -0.779 1.00 96.38 91 GLU A O 1
ATOM 755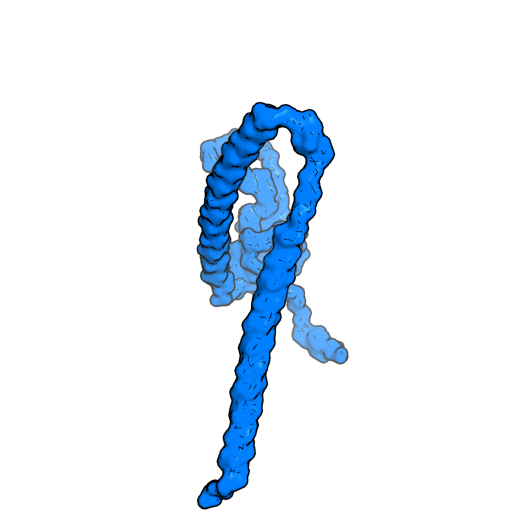 N N . ARG A 1 92 ? 12.126 0.214 -2.330 1.00 96.31 92 ARG A N 1
ATOM 756 C CA . ARG A 1 92 ? 11.275 1.118 -1.532 1.00 96.31 92 ARG A CA 1
ATOM 757 C C . ARG A 1 92 ? 9.962 0.471 -1.085 1.00 96.31 92 ARG A C 1
ATOM 759 O O . ARG A 1 92 ? 9.535 0.667 0.050 1.00 96.31 92 ARG A O 1
ATOM 766 N N . ILE A 1 93 ? 9.311 -0.306 -1.954 1.00 96.50 93 ILE A N 1
ATOM 767 C CA . ILE A 1 93 ? 8.088 -1.046 -1.599 1.00 96.50 93 ILE A CA 1
ATOM 768 C C . ILE A 1 93 ? 8.379 -2.075 -0.504 1.00 96.50 93 ILE A C 1
ATOM 770 O O . ILE A 1 93 ? 7.579 -2.237 0.418 1.00 96.50 93 ILE A O 1
ATOM 774 N N . LYS A 1 94 ? 9.514 -2.775 -0.590 1.00 96.69 94 LYS A N 1
ATOM 775 C CA . LYS A 1 94 ? 9.918 -3.759 0.415 1.00 96.69 94 LYS A CA 1
ATOM 776 C C . LYS A 1 94 ? 10.164 -3.094 1.771 1.00 96.69 94 LYS A C 1
ATOM 778 O O . LYS A 1 94 ? 9.613 -3.568 2.762 1.00 96.69 94 LYS A O 1
ATOM 783 N N . ASP A 1 95 ? 10.897 -1.986 1.795 1.00 95.31 95 ASP A N 1
ATOM 784 C CA . ASP A 1 95 ? 11.190 -1.240 3.023 1.00 95.31 95 ASP A CA 1
ATOM 785 C C . ASP A 1 95 ? 9.908 -0.689 3.659 1.00 95.31 95 ASP A C 1
ATOM 787 O O . ASP A 1 95 ? 9.687 -0.823 4.863 1.00 95.31 95 ASP A O 1
ATOM 791 N N . ASN A 1 96 ? 9.005 -0.132 2.847 1.00 94.25 96 ASN A N 1
ATOM 792 C CA . ASN A 1 96 ? 7.711 0.349 3.327 1.00 94.25 96 ASN A CA 1
ATOM 793 C C . ASN A 1 96 ? 6.851 -0.789 3.894 1.00 94.25 96 ASN A C 1
ATOM 795 O O . ASN A 1 96 ? 6.256 -0.629 4.958 1.00 94.25 96 ASN A O 1
ATOM 799 N N . ASN A 1 97 ? 6.823 -1.954 3.242 1.00 93.56 97 ASN A N 1
ATOM 800 C CA . ASN A 1 97 ? 6.112 -3.126 3.758 1.00 93.56 97 ASN A CA 1
ATOM 801 C C . ASN A 1 97 ? 6.687 -3.621 5.090 1.00 93.56 97 ASN A C 1
ATOM 803 O O . ASN A 1 97 ? 5.930 -4.035 5.969 1.00 93.56 97 ASN A O 1
ATOM 807 N N . GLU A 1 98 ? 8.007 -3.570 5.271 1.00 93.62 98 GLU A N 1
ATOM 808 C CA . GLU A 1 98 ? 8.639 -3.926 6.541 1.00 93.62 98 GLU A CA 1
ATOM 809 C C . GLU A 1 98 ? 8.275 -2.928 7.648 1.00 93.62 98 GLU A C 1
ATOM 811 O O . GLU A 1 98 ? 7.876 -3.339 8.740 1.00 93.62 98 GLU A O 1
ATOM 816 N N . ARG A 1 99 ? 8.280 -1.625 7.341 1.00 89.50 99 ARG A N 1
ATOM 817 C CA . ARG A 1 99 ? 7.824 -0.576 8.269 1.00 89.50 99 ARG A CA 1
ATOM 818 C C . ARG A 1 99 ? 6.357 -0.750 8.668 1.00 89.50 99 ARG A C 1
ATOM 820 O O . ARG A 1 99 ? 6.033 -0.650 9.850 1.00 89.50 99 ARG A O 1
ATOM 827 N N . ILE A 1 100 ? 5.476 -1.062 7.714 1.00 89.56 100 ILE A N 1
ATOM 828 C CA . ILE A 1 100 ? 4.061 -1.358 7.991 1.00 89.56 100 ILE A CA 1
ATOM 829 C C . ILE A 1 100 ? 3.944 -2.587 8.894 1.00 89.56 100 ILE A C 1
ATOM 831 O O . ILE A 1 100 ? 3.189 -2.568 9.863 1.00 89.56 100 ILE A O 1
ATOM 835 N N . LYS A 1 101 ? 4.720 -3.642 8.628 1.00 89.31 101 LYS A N 1
ATOM 836 C CA . LYS A 1 101 ? 4.693 -4.875 9.422 1.00 89.31 101 LYS A CA 1
ATOM 837 C C . LYS A 1 101 ? 5.104 -4.649 10.879 1.00 89.31 101 LYS A C 1
ATOM 839 O O . LYS A 1 101 ? 4.481 -5.230 11.763 1.00 89.31 101 LYS A O 1
ATOM 844 N N . VAL A 1 102 ? 6.114 -3.816 11.135 1.00 86.62 102 VAL A N 1
ATOM 845 C CA . VAL A 1 102 ? 6.541 -3.470 12.504 1.00 86.62 102 VAL A CA 1
ATOM 846 C C . VAL A 1 102 ? 5.431 -2.724 13.253 1.00 86.62 102 VAL A C 1
ATOM 848 O O . VAL A 1 102 ? 5.149 -3.041 14.408 1.00 86.62 102 VAL A O 1
ATOM 851 N N . ASN A 1 103 ? 4.743 -1.797 12.582 1.00 83.88 103 ASN A N 1
ATOM 852 C CA . ASN A 1 103 ? 3.636 -1.040 13.176 1.00 83.88 103 ASN A CA 1
ATOM 853 C C . ASN A 1 103 ? 2.347 -1.862 13.326 1.00 83.88 103 ASN A C 1
ATOM 855 O O . ASN A 1 103 ? 1.527 -1.568 14.192 1.00 83.88 103 ASN A O 1
ATOM 859 N N . LYS A 1 104 ? 2.181 -2.913 12.518 1.00 84.50 104 LYS A N 1
ATOM 860 C CA . LYS A 1 104 ? 1.080 -3.882 12.596 1.00 84.50 104 LYS A CA 1
ATOM 861 C C . LYS A 1 104 ? 1.376 -5.018 13.594 1.00 84.50 104 LYS A C 1
ATOM 863 O O . LYS A 1 104 ? 0.905 -6.141 13.444 1.00 84.50 104 LYS A O 1
ATOM 868 N N . THR A 1 105 ? 2.196 -4.767 14.611 1.00 83.12 105 THR A N 1
ATOM 869 C CA . THR A 1 105 ? 2.411 -5.746 15.679 1.00 83.12 105 THR A CA 1
ATOM 870 C C . THR A 1 105 ? 1.238 -5.721 16.659 1.00 83.12 105 THR A C 1
ATOM 872 O O . THR A 1 105 ? 0.737 -4.669 17.048 1.00 83.12 105 THR A O 1
ATOM 875 N N . LEU A 1 106 ? 0.772 -6.909 17.045 1.00 80.25 106 LEU A N 1
ATOM 876 C CA . LEU A 1 106 ? -0.167 -7.082 18.154 1.00 80.25 106 LEU A CA 1
ATOM 877 C C . LEU A 1 106 ? 0.507 -6.563 19.437 1.00 80.25 106 LEU A C 1
ATOM 879 O O . LEU A 1 106 ? 1.710 -6.782 19.597 1.00 80.25 106 LEU A O 1
ATOM 883 N N . PRO A 1 107 ? -0.215 -5.947 20.388 1.00 87.19 107 PRO A N 1
ATOM 884 C CA . PRO A 1 107 ? -1.667 -5.989 20.578 1.00 87.19 107 PRO A CA 1
ATOM 885 C C . PRO A 1 107 ? -2.424 -4.754 20.061 1.00 87.19 107 PRO A C 1
ATOM 887 O O . PRO A 1 107 ? -2.086 -3.621 20.401 1.00 87.19 107 PRO A O 1
ATOM 890 N N . TYR A 1 108 ? -3.539 -4.980 19.365 1.00 87.94 108 TYR A N 1
ATOM 891 C CA . TYR A 1 108 ? -4.462 -3.907 18.984 1.00 87.94 108 TYR A CA 1
ATOM 892 C C . TYR A 1 108 ? -5.427 -3.561 20.118 1.00 87.94 108 TYR A C 1
ATOM 894 O O . TYR A 1 108 ? -5.767 -4.403 20.952 1.00 87.94 108 TYR A O 1
ATOM 902 N N . LEU A 1 109 ? -5.886 -2.314 20.133 1.00 90.25 109 LEU A N 1
ATOM 903 C CA . LEU A 1 109 ? -7.077 -1.907 20.864 1.00 90.25 109 LEU A CA 1
ATOM 904 C C . LEU A 1 109 ? -8.269 -2.023 19.913 1.00 90.25 109 LEU A C 1
ATOM 906 O O . LEU A 1 109 ? -8.220 -1.537 18.789 1.00 90.25 109 LEU A O 1
ATOM 910 N N . VAL A 1 110 ? -9.336 -2.684 20.349 1.00 91.94 110 VAL A N 1
ATOM 911 C CA . VAL A 1 110 ? -10.562 -2.783 19.552 1.00 91.94 110 VAL A CA 1
ATOM 912 C C . VAL A 1 110 ? -11.374 -1.503 19.736 1.00 91.94 110 VAL A C 1
ATOM 914 O O . VAL A 1 110 ? -11.574 -1.045 20.870 1.00 91.94 110 VAL A O 1
ATOM 917 N N . SER A 1 111 ? -11.844 -0.934 18.634 1.00 93.69 111 SER A N 1
ATOM 918 C CA . SER A 1 111 ? -12.648 0.286 18.605 1.00 93.69 111 SER A CA 1
ATOM 919 C C . SER A 1 111 ? -13.789 0.154 17.605 1.00 93.69 111 SER A C 1
ATOM 921 O O . SER A 1 111 ? -13.703 -0.616 16.655 1.00 93.69 111 SER A O 1
ATOM 923 N N . ASN A 1 112 ? -14.841 0.937 17.812 1.00 93.38 112 ASN A N 1
ATOM 924 C CA . ASN A 1 112 ? -15.945 1.077 16.872 1.00 93.38 112 ASN A CA 1
ATOM 925 C C . ASN A 1 112 ? -15.834 2.410 16.147 1.00 93.38 112 ASN A C 1
ATOM 927 O O . ASN A 1 112 ? -15.599 3.442 16.782 1.00 93.38 112 ASN A O 1
ATOM 931 N N . VAL A 1 113 ? -16.055 2.396 14.837 1.00 93.12 113 VAL A N 1
ATOM 932 C CA . VAL A 1 113 ? -16.239 3.627 14.063 1.00 93.12 113 VAL A CA 1
ATOM 933 C C . VAL A 1 113 ? -17.614 4.195 14.406 1.00 93.12 113 VAL A C 1
ATOM 935 O O . VAL A 1 113 ? -18.618 3.496 14.290 1.00 93.12 113 VAL A O 1
ATOM 938 N N . VAL A 1 114 ? -17.672 5.439 14.873 1.00 92.69 114 VAL A N 1
ATOM 939 C CA . VAL A 1 114 ? -18.935 6.109 15.216 1.00 92.69 114 VAL A CA 1
ATOM 940 C C . VAL A 1 114 ? -19.458 6.866 14.010 1.00 92.69 114 VAL A C 1
ATOM 942 O O . VAL A 1 114 ? -20.601 6.670 13.617 1.00 92.69 114 VAL A O 1
ATOM 945 N N . GLU A 1 115 ? -18.610 7.698 13.413 1.00 90.06 115 GLU A N 1
ATOM 946 C CA . GLU A 1 115 ? -18.984 8.573 12.310 1.00 90.06 115 GLU A CA 1
ATOM 947 C C . GLU A 1 115 ? -17.774 8.840 11.415 1.00 90.06 115 GLU A C 1
ATOM 949 O O . GLU A 1 115 ? -16.632 8.885 11.885 1.00 90.06 115 GLU A O 1
ATOM 954 N N . LEU A 1 116 ? -18.045 8.990 10.121 1.00 88.56 116 LEU A N 1
ATOM 955 C CA . LEU A 1 116 ? -17.095 9.467 9.125 1.00 88.56 116 LEU A CA 1
ATOM 956 C C . LEU A 1 116 ? -17.529 10.881 8.759 1.00 88.56 116 LEU A C 1
ATOM 958 O O . LEU A 1 116 ? -18.678 11.088 8.376 1.00 88.56 116 LEU A O 1
ATOM 962 N N . LEU A 1 117 ? -16.620 11.830 8.930 1.00 86.56 117 LEU A N 1
ATOM 963 C CA . LEU A 1 117 ? -16.863 13.248 8.711 1.00 86.56 117 LEU A CA 1
ATOM 964 C C . LEU A 1 117 ? -16.087 13.673 7.473 1.00 86.56 117 LEU A C 1
ATOM 966 O O . LEU A 1 117 ? -14.873 13.479 7.407 1.00 86.56 117 LEU A O 1
ATOM 970 N N . ASP A 1 118 ? -16.773 14.289 6.526 1.00 82.50 118 ASP A N 1
ATOM 971 C CA . ASP A 1 118 ? -16.128 14.954 5.405 1.00 82.50 118 ASP A CA 1
ATOM 972 C C . ASP A 1 118 ? -15.967 16.426 5.806 1.00 82.50 118 ASP A C 1
ATOM 974 O O . ASP A 1 118 ? -16.952 17.145 5.971 1.00 82.50 118 ASP A O 1
ATOM 978 N N . LEU A 1 119 ? -14.728 16.859 6.062 1.00 71.06 119 LEU A N 1
ATOM 979 C CA . LEU A 1 119 ? -14.439 18.274 6.280 1.00 71.06 119 LEU A CA 1
ATOM 980 C C . LEU A 1 119 ? -14.475 18.957 4.911 1.00 71.06 119 LEU A C 1
ATOM 982 O O . LEU A 1 119 ? -13.520 18.865 4.145 1.00 71.06 119 LEU A O 1
ATOM 986 N N . GLU A 1 120 ? -15.599 19.586 4.576 1.00 62.59 120 GLU A N 1
ATOM 987 C CA . GLU A 1 120 ? -15.633 20.546 3.475 1.00 62.59 120 GLU A CA 1
ATOM 988 C C . GLU A 1 120 ? -15.039 21.867 3.975 1.00 62.59 120 GLU A C 1
ATOM 990 O O . GLU A 1 120 ? -15.455 22.390 5.013 1.00 62.59 120 GLU A O 1
ATOM 995 N N . ASP A 1 121 ? -14.039 22.391 3.263 1.00 57.50 121 ASP A N 1
ATOM 996 C CA . ASP A 1 121 ? -13.431 23.679 3.586 1.00 57.50 121 ASP A CA 1
ATOM 997 C C . ASP A 1 121 ? -14.492 24.789 3.475 1.00 57.50 121 ASP A C 1
ATOM 999 O O . ASP A 1 121 ? -14.836 25.234 2.376 1.00 57.50 121 ASP A O 1
ATOM 1003 N N . ASN A 1 122 ? -14.969 25.308 4.608 1.00 46.62 122 ASN A N 1
ATOM 1004 C CA . ASN A 1 122 ? -15.396 26.701 4.632 1.00 46.62 122 ASN A CA 1
ATOM 1005 C C . ASN A 1 122 ? -14.124 27.534 4.465 1.00 46.62 122 ASN A C 1
ATOM 1007 O O . ASN A 1 122 ? -13.290 27.604 5.365 1.00 46.62 122 ASN A O 1
ATOM 1011 N N . GLN A 1 123 ? -13.963 28.100 3.272 1.00 50.47 123 GLN A N 1
ATOM 1012 C CA . GLN A 1 123 ? -12.902 29.037 2.931 1.00 50.47 123 GLN A CA 1
ATOM 1013 C C . GLN A 1 123 ? -12.997 30.275 3.831 1.00 50.47 123 GLN A C 1
ATOM 1015 O O . GLN A 1 123 ? -13.675 31.237 3.485 1.00 50.47 123 GLN A O 1
ATOM 1020 N N . GLU A 1 124 ? -12.303 30.275 4.963 1.00 48.38 124 GLU A N 1
ATOM 1021 C CA . GLU A 1 124 ? -11.890 31.513 5.616 1.00 48.38 124 GLU A CA 1
ATOM 1022 C C . GLU A 1 124 ? -10.370 31.482 5.792 1.00 48.38 124 GLU A C 1
ATOM 1024 O O . GLU A 1 124 ? -9.800 30.698 6.550 1.00 48.38 124 GLU A O 1
ATOM 1029 N N . GLU A 1 125 ? -9.727 32.311 4.969 1.00 55.88 125 GLU A N 1
ATOM 1030 C CA . GLU A 1 125 ? -8.315 32.661 5.001 1.00 55.88 125 GLU A CA 1
ATOM 1031 C C . GLU A 1 125 ? -7.895 33.117 6.403 1.00 55.88 125 GLU A C 1
ATOM 1033 O O . GLU A 1 125 ? -8.220 34.232 6.795 1.00 55.88 125 GLU A O 1
ATOM 1038 N N . GLU A 1 126 ? -7.082 32.338 7.121 1.00 46.66 126 GLU A N 1
ATOM 1039 C CA . GLU A 1 126 ? -6.090 32.919 8.034 1.00 46.66 126 GLU A CA 1
ATOM 1040 C C . GLU A 1 126 ? -5.016 31.909 8.470 1.00 46.66 126 GLU A C 1
ATOM 1042 O O . GLU A 1 126 ? -5.288 30.923 9.147 1.00 46.66 126 GLU A O 1
ATOM 1047 N N . GLY A 1 127 ? -3.755 32.208 8.135 1.00 46.34 127 GLY A N 1
ATOM 1048 C CA . GLY A 1 127 ? -2.596 31.730 8.896 1.00 46.34 127 GLY A CA 1
ATOM 1049 C C . GLY A 1 127 ? -1.782 30.581 8.293 1.00 46.34 127 GLY A C 1
ATOM 1050 O O . GLY A 1 127 ? -2.003 29.416 8.583 1.00 46.34 127 GLY A O 1
ATOM 1051 N N . ALA A 1 128 ? -0.751 30.949 7.528 1.00 53.94 128 ALA A N 1
ATOM 1052 C CA . ALA A 1 128 ? 0.558 30.292 7.428 1.00 53.94 128 ALA A CA 1
ATOM 1053 C C . ALA A 1 128 ? 0.633 28.743 7.525 1.00 53.94 128 ALA A C 1
ATOM 1055 O O . ALA A 1 128 ? 0.801 28.172 8.598 1.00 53.94 128 ALA A O 1
ATOM 1056 N N . ASN A 1 129 ? 0.728 28.110 6.350 1.00 55.03 129 ASN A N 1
ATOM 1057 C CA . ASN A 1 129 ? 1.354 26.800 6.113 1.00 55.03 129 ASN A CA 1
ATOM 1058 C C . ASN A 1 129 ? 0.751 25.606 6.878 1.00 55.03 129 ASN A C 1
ATOM 1060 O O . ASN A 1 129 ? 1.474 24.847 7.524 1.00 55.03 129 ASN A O 1
ATOM 1064 N N . VAL A 1 130 ? -0.565 25.423 6.776 1.00 54.56 130 VAL A N 1
ATOM 1065 C CA . VAL A 1 130 ? -1.213 24.158 7.143 1.00 54.56 130 VAL A CA 1
ATOM 1066 C C . VAL A 1 130 ? -1.203 23.256 5.905 1.00 54.56 130 VAL A C 1
ATOM 1068 O O . VAL A 1 130 ? -1.594 23.693 4.825 1.00 54.56 130 VAL A O 1
ATOM 1071 N N . ASP A 1 131 ? -0.673 22.039 6.038 1.00 54.38 131 ASP A N 1
ATOM 1072 C CA . ASP A 1 131 ? -0.503 21.075 4.947 1.00 54.38 131 ASP A CA 1
ATOM 1073 C C . ASP A 1 131 ? -1.782 20.916 4.102 1.00 54.38 131 ASP A C 1
ATOM 1075 O O . ASP A 1 131 ? -2.824 20.481 4.593 1.00 54.38 131 ASP A O 1
ATOM 1079 N N . LEU A 1 132 ? -1.671 21.203 2.799 1.00 54.62 132 LEU A N 1
ATOM 1080 C CA . LEU A 1 132 ? -2.762 21.154 1.811 1.00 54.62 132 LEU A CA 1
ATOM 1081 C C . LEU A 1 132 ? -3.435 19.769 1.665 1.00 54.62 132 LEU A C 1
ATOM 1083 O O . LEU A 1 132 ? -4.468 19.653 1.009 1.00 54.62 132 LEU A O 1
ATOM 1087 N N . ASP A 1 133 ? -2.867 18.720 2.265 1.00 53.91 133 ASP A N 1
ATOM 1088 C CA . ASP A 1 133 ? -3.378 17.341 2.227 1.00 53.91 133 ASP A CA 1
ATOM 1089 C C . ASP A 1 133 ? -4.504 17.082 3.252 1.00 53.91 133 ASP A C 1
ATOM 1091 O O . ASP A 1 133 ? -5.202 16.066 3.188 1.00 53.91 133 ASP A O 1
ATOM 1095 N N . ALA A 1 134 ? -4.733 18.013 4.186 1.00 53.53 134 ALA A N 1
ATOM 1096 C CA . ALA A 1 134 ? -5.860 17.949 5.119 1.00 53.53 134 ALA A CA 1
ATOM 1097 C C . ALA A 1 134 ? -7.214 18.300 4.461 1.00 53.53 134 ALA A C 1
ATOM 1099 O O . ALA A 1 134 ? -8.259 17.907 4.970 1.00 53.53 134 ALA A O 1
ATOM 1100 N N . HIS A 1 135 ? -7.205 18.975 3.307 1.00 50.75 135 HIS A N 1
ATOM 1101 C CA . HIS A 1 135 ? -8.379 19.638 2.711 1.00 50.75 135 HIS A CA 1
ATOM 1102 C C . HIS A 1 135 ? -9.364 18.731 1.951 1.00 50.75 135 HIS A C 1
ATOM 1104 O O . HIS A 1 135 ? -10.404 19.180 1.480 1.00 50.75 135 HIS A O 1
ATOM 1110 N N . LYS A 1 136 ? -9.067 17.437 1.793 1.00 54.75 136 LYS A N 1
ATOM 1111 C CA . LYS A 1 136 ? -9.988 16.458 1.166 1.00 54.75 136 LYS A CA 1
ATOM 1112 C C . LYS A 1 136 ? -10.072 15.133 1.907 1.00 54.75 136 LYS A C 1
ATOM 1114 O O . LYS A 1 136 ? -10.687 14.179 1.421 1.00 54.75 136 LYS A O 1
ATOM 1119 N N . THR A 1 137 ? -9.415 15.045 3.054 1.00 65.06 137 THR A N 1
ATOM 1120 C CA . THR A 1 137 ? -9.228 13.772 3.730 1.00 65.06 137 THR A CA 1
ATOM 1121 C C . THR A 1 137 ? -10.375 13.562 4.703 1.00 65.06 137 THR A C 1
ATOM 1123 O O . THR A 1 137 ? -10.575 14.328 5.643 1.00 65.06 137 THR A O 1
ATOM 1126 N N . LYS A 1 138 ? -11.157 12.512 4.448 1.00 79.81 138 LYS A N 1
ATOM 1127 C CA . LYS A 1 138 ? -12.232 12.076 5.339 1.00 79.81 138 LYS A CA 1
ATOM 1128 C C . LYS A 1 138 ? -11.661 11.867 6.739 1.00 79.81 138 LYS A C 1
ATOM 1130 O O . LYS A 1 138 ? -10.624 11.226 6.903 1.00 79.81 138 LYS A O 1
ATOM 1135 N N . CYS A 1 139 ? -12.343 12.404 7.733 1.00 87.00 139 CYS A N 1
ATOM 1136 C CA . CYS A 1 139 ? -12.019 12.255 9.141 1.00 87.00 139 CYS A CA 1
ATOM 1137 C C . CYS A 1 139 ? -12.872 11.139 9.749 1.00 87.00 139 CYS A C 1
ATOM 1139 O O . CYS A 1 139 ? -13.957 10.823 9.258 1.00 87.00 139 CYS A O 1
ATOM 1141 N N . ALA A 1 140 ? -12.405 10.540 10.842 1.00 89.88 140 ALA A N 1
ATOM 1142 C CA . ALA A 1 140 ? -13.160 9.510 11.548 1.00 89.88 140 ALA A CA 1
ATOM 1143 C C . ALA A 1 140 ? -13.248 9.809 13.041 1.00 89.88 140 ALA A C 1
ATOM 1145 O O . ALA A 1 140 ? -12.266 10.174 13.684 1.00 89.88 140 ALA A O 1
ATOM 1146 N N . VAL A 1 141 ? -14.425 9.580 13.613 1.00 91.81 141 VAL A N 1
ATOM 1147 C CA . VAL A 1 141 ? -14.608 9.515 15.063 1.00 91.81 141 VAL A CA 1
ATOM 1148 C C . VAL A 1 141 ? -14.657 8.051 15.463 1.00 91.81 141 VAL A C 1
ATOM 1150 O O . VAL A 1 141 ? -15.518 7.298 15.002 1.00 91.81 141 VAL A O 1
ATOM 1153 N N . ILE A 1 142 ? -13.751 7.644 16.348 1.00 94.12 142 ILE A N 1
ATOM 1154 C CA . ILE A 1 142 ? -13.720 6.287 16.893 1.00 94.12 142 ILE A CA 1
ATOM 1155 C C . ILE A 1 142 ? -14.089 6.291 18.371 1.00 94.12 142 ILE A C 1
ATOM 1157 O O . ILE A 1 142 ? -13.749 7.205 19.124 1.00 94.12 142 ILE A O 1
ATOM 1161 N N . LYS A 1 143 ? -14.746 5.219 18.806 1.00 94.75 143 LYS A N 1
ATOM 1162 C CA . LYS A 1 143 ? -14.999 4.924 20.213 1.00 94.75 143 LYS A CA 1
ATOM 1163 C C . LYS A 1 143 ? -14.241 3.668 20.600 1.00 94.75 143 LYS A C 1
ATOM 1165 O O . LYS A 1 143 ? -14.515 2.588 20.084 1.00 94.75 143 LYS A O 1
ATOM 1170 N N . THR A 1 144 ? -13.300 3.802 21.521 1.00 93.50 144 THR A N 1
ATOM 1171 C C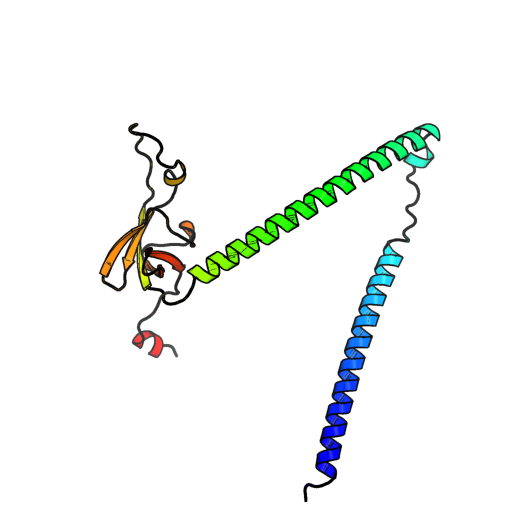A . THR A 1 144 ? -12.497 2.678 21.993 1.00 93.50 144 THR A CA 1
ATOM 1172 C C . THR A 1 144 ? -13.304 1.758 22.901 1.00 93.50 144 THR A C 1
ATOM 1174 O O . THR A 1 144 ? -14.278 2.164 23.544 1.00 93.50 144 THR A O 1
ATOM 1177 N N . SER A 1 145 ? -12.843 0.513 23.043 1.00 89.38 145 SER A N 1
ATOM 1178 C CA . SER A 1 145 ? -13.367 -0.424 24.050 1.00 89.38 145 SER A CA 1
ATOM 1179 C C . SER A 1 145 ? -13.280 0.125 25.482 1.00 89.38 145 SER A C 1
ATOM 1181 O O . SER A 1 145 ? -14.074 -0.249 26.343 1.00 89.38 145 SER A O 1
ATOM 1183 N N . THR A 1 146 ? -12.361 1.062 25.742 1.00 92.00 146 THR A N 1
ATOM 1184 C CA . THR A 1 146 ? -12.243 1.783 27.021 1.00 92.00 146 THR A CA 1
ATOM 1185 C C . THR A 1 146 ? -13.277 2.904 27.192 1.00 92.00 146 THR A C 1
ATOM 1187 O O . THR A 1 146 ? -13.228 3.628 28.182 1.00 92.00 146 THR A O 1
ATOM 1190 N N . ARG A 1 147 ? -14.248 3.022 26.273 1.00 91.81 147 ARG A N 1
ATOM 1191 C CA . ARG A 1 147 ? -15.313 4.041 26.239 1.00 91.81 147 ARG A CA 1
ATOM 1192 C C . ARG A 1 147 ? -14.817 5.479 26.049 1.00 91.81 147 ARG A C 1
ATOM 1194 O O . ARG A 1 147 ? -15.589 6.404 26.283 1.00 91.81 147 ARG A O 1
ATOM 1201 N N . ALA A 1 148 ? -13.581 5.665 25.595 1.00 92.62 148 ALA A N 1
ATOM 1202 C CA . ALA A 1 148 ? -13.067 6.967 25.190 1.00 92.62 148 ALA A CA 1
ATOM 1203 C C . ALA A 1 148 ? -13.372 7.216 23.706 1.00 92.62 148 ALA A C 1
ATOM 1205 O O . ALA A 1 148 ? -13.411 6.285 22.901 1.00 92.62 148 ALA A O 1
ATOM 1206 N N . THR A 1 149 ? -13.615 8.472 23.348 1.00 93.88 149 THR A N 1
ATOM 1207 C CA . THR A 1 149 ? -13.874 8.897 21.968 1.00 93.88 149 THR A CA 1
ATOM 1208 C C . THR A 1 149 ? -12.699 9.711 21.460 1.00 93.88 149 THR A C 1
ATOM 1210 O O . THR A 1 149 ? -12.332 10.701 22.090 1.00 93.88 149 THR A O 1
ATOM 1213 N N . TYR A 1 150 ? -12.132 9.306 20.327 1.00 92.94 150 TYR A N 1
ATOM 1214 C CA . TYR A 1 150 ? -11.014 9.992 19.686 1.00 92.94 150 TYR A CA 1
ATOM 1215 C C . TYR A 1 150 ? -11.427 10.473 18.299 1.00 92.94 150 TYR A C 1
ATOM 1217 O O . TYR A 1 150 ? -12.092 9.751 17.554 1.00 92.94 150 TYR A O 1
ATOM 1225 N N . PHE A 1 151 ? -11.017 11.695 17.969 1.00 91.00 151 PHE A N 1
ATOM 1226 C CA . PHE A 1 151 ? -11.127 12.257 16.630 1.00 91.00 151 PHE A CA 1
ATOM 1227 C C . PHE A 1 151 ? -9.826 11.993 15.869 1.00 91.00 151 PHE A C 1
ATOM 1229 O O . PHE A 1 151 ? -8.746 12.349 16.343 1.00 91.00 151 PHE A O 1
ATOM 1236 N N . LEU A 1 152 ? -9.935 11.350 14.710 1.00 88.56 152 LEU A N 1
ATOM 1237 C CA . LEU A 1 152 ? -8.825 11.072 13.811 1.00 88.56 152 LEU A CA 1
ATOM 1238 C C . LEU A 1 152 ? -8.942 11.980 12.581 1.00 88.56 152 LEU A C 1
ATOM 1240 O O . LEU A 1 152 ? -9.824 11.738 11.750 1.00 88.56 152 LEU A O 1
ATOM 1244 N N . PRO A 1 153 ? -8.032 12.958 12.410 1.00 85.88 153 PRO A N 1
ATOM 1245 C CA . PRO A 1 153 ? -7.945 13.719 11.165 1.00 85.88 153 PRO A CA 1
ATOM 1246 C C . PRO A 1 153 ? -7.434 12.858 9.997 1.00 85.88 153 PRO A C 1
ATOM 1248 O O . PRO A 1 153 ? -7.663 13.181 8.840 1.00 85.88 153 PRO A O 1
ATOM 1251 N N . VAL A 1 154 ? -6.749 11.743 10.291 1.00 85.00 154 VAL A N 1
ATOM 1252 C CA . VAL A 1 154 ? -6.224 10.797 9.297 1.00 85.00 154 VAL A CA 1
ATOM 1253 C C . VAL A 1 154 ? -6.628 9.375 9.682 1.00 85.00 154 VAL A C 1
ATOM 1255 O O . VAL A 1 154 ? -6.325 8.908 10.779 1.00 85.00 154 VAL A O 1
ATOM 1258 N N . ILE A 1 155 ? -7.302 8.678 8.763 1.00 83.69 155 ILE A N 1
ATOM 1259 C CA . ILE A 1 155 ? -7.967 7.385 9.004 1.00 83.69 155 ILE A CA 1
ATOM 1260 C C . ILE A 1 155 ? -6.979 6.214 9.154 1.00 83.69 155 ILE A C 1
ATOM 1262 O O . ILE A 1 155 ? -7.299 5.234 9.815 1.00 83.69 155 ILE A O 1
ATOM 1266 N N . GLY A 1 156 ? -5.740 6.330 8.673 1.00 87.38 156 GLY A N 1
ATOM 1267 C CA . GLY A 1 156 ? -4.687 5.328 8.880 1.00 87.38 156 GLY A CA 1
ATOM 1268 C C . GLY A 1 156 ? -4.475 4.419 7.668 1.00 87.38 156 GLY A C 1
ATOM 1269 O O . GLY A 1 156 ? -4.349 4.911 6.553 1.00 87.38 156 GLY A O 1
ATOM 1270 N N . LEU A 1 157 ? -4.358 3.103 7.888 1.00 86.94 157 LEU A N 1
ATOM 1271 C CA . LEU A 1 157 ? -4.009 2.122 6.842 1.00 86.94 157 LEU A CA 1
ATOM 1272 C C . LEU A 1 157 ? -5.211 1.577 6.053 1.00 86.94 157 LEU A C 1
ATOM 1274 O O . LEU A 1 157 ? -5.012 0.845 5.085 1.00 86.94 157 LEU A O 1
ATOM 1278 N N . VAL A 1 158 ? -6.438 1.884 6.476 1.00 88.25 158 VAL A N 1
ATOM 1279 C CA . VAL A 1 158 ? -7.678 1.423 5.834 1.00 88.25 158 VAL A CA 1
ATOM 1280 C C . VAL A 1 158 ? -8.301 2.576 5.056 1.00 88.25 158 VAL A C 1
ATOM 1282 O O . VAL A 1 158 ? -8.301 3.713 5.525 1.00 88.25 158 VAL A O 1
ATOM 1285 N N . GLU A 1 159 ? -8.841 2.289 3.873 1.00 87.44 159 GLU A N 1
ATOM 1286 C CA . GLU A 1 159 ? -9.495 3.306 3.056 1.00 87.44 159 GLU A CA 1
ATOM 1287 C C . GLU A 1 159 ? -10.840 3.735 3.680 1.00 87.44 159 GLU A C 1
ATOM 1289 O O . GLU A 1 159 ? -11.630 2.874 4.082 1.00 87.44 159 GLU A O 1
ATOM 1294 N N . PRO A 1 160 ? -11.168 5.043 3.725 1.00 85.44 160 PRO A N 1
ATOM 1295 C CA . PRO A 1 160 ? -12.456 5.512 4.243 1.00 85.44 160 PRO A CA 1
ATOM 1296 C C . PRO A 1 160 ? -13.677 4.928 3.529 1.00 85.44 160 PRO A C 1
ATOM 1298 O O . PRO A 1 160 ? -14.734 4.801 4.137 1.00 85.44 160 PRO A O 1
ATOM 1301 N N . SER A 1 161 ? -13.550 4.594 2.244 1.00 87.00 161 SER A N 1
ATOM 1302 C CA . SER A 1 161 ? -14.628 4.043 1.415 1.00 87.00 161 SER A CA 1
ATOM 1303 C C . SER A 1 161 ? -15.136 2.683 1.921 1.00 87.00 161 SER A C 1
ATOM 1305 O O . SER A 1 161 ? -16.290 2.324 1.688 1.00 87.00 161 SER A O 1
ATOM 1307 N N . GLU A 1 162 ? -14.287 1.921 2.617 1.00 87.38 162 GLU A N 1
ATOM 1308 C CA . GLU A 1 162 ? -14.610 0.585 3.138 1.00 87.38 162 GLU A CA 1
ATOM 1309 C C . GLU A 1 162 ? -15.167 0.606 4.568 1.00 87.38 162 GLU A C 1
ATOM 1311 O O . GLU A 1 162 ? -15.669 -0.413 5.065 1.00 87.38 162 GLU A O 1
ATOM 1316 N N . LEU A 1 163 ? -15.059 1.750 5.243 1.00 88.19 163 LEU A N 1
ATOM 1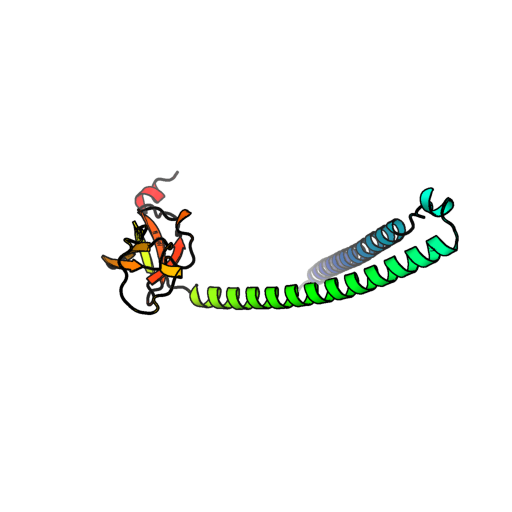317 C CA . LEU A 1 163 ? -15.501 1.931 6.614 1.00 88.19 163 LEU A CA 1
ATOM 1318 C C . LEU A 1 163 ? -16.951 2.402 6.637 1.00 88.19 163 LEU A C 1
ATOM 1320 O O . LEU A 1 163 ? -17.374 3.256 5.860 1.00 88.19 163 LEU A O 1
ATOM 1324 N N . LYS A 1 164 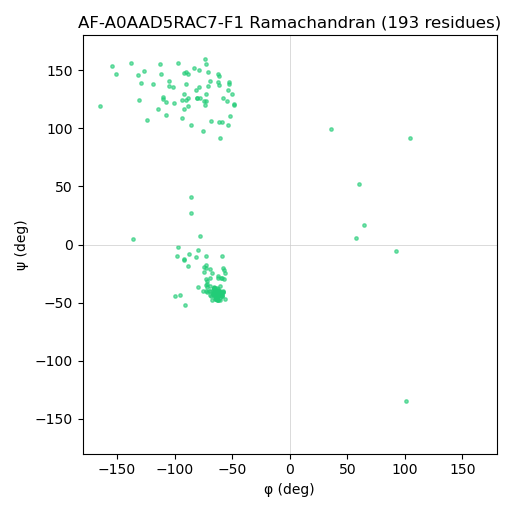? -17.723 1.842 7.562 1.00 90.75 164 LYS A N 1
ATOM 1325 C CA . LYS A 1 164 ? -19.082 2.275 7.862 1.00 90.75 164 LYS A CA 1
ATOM 1326 C C . LYS A 1 164 ? -19.212 2.557 9.357 1.00 90.75 164 LYS A C 1
ATOM 1328 O O . LYS A 1 164 ? -18.554 1.896 10.166 1.00 90.75 164 LYS A O 1
ATOM 1333 N N . PRO A 1 165 ? -20.083 3.501 9.747 1.00 92.00 165 PRO A N 1
ATOM 1334 C CA . PRO A 1 165 ? -20.506 3.641 11.134 1.00 92.00 165 PRO A CA 1
ATOM 1335 C C . PRO A 1 165 ? -20.961 2.294 11.713 1.00 92.00 165 PRO A C 1
ATOM 1337 O O . PRO A 1 165 ? -21.766 1.590 11.104 1.00 92.00 165 PRO A O 1
ATOM 1340 N N . GLY A 1 166 ? -20.438 1.931 12.881 1.00 89.81 166 GLY A N 1
ATOM 1341 C CA . GLY A 1 166 ? -20.702 0.662 13.561 1.00 89.81 166 GLY A CA 1
ATOM 1342 C C . GLY A 1 166 ? -19.711 -0.465 13.256 1.00 89.81 166 GLY A C 1
ATOM 1343 O O . GLY A 1 166 ? -19.791 -1.506 13.905 1.00 89.81 166 GLY A O 1
ATOM 1344 N N . ASP A 1 167 ? -18.767 -0.276 12.329 1.00 92.56 167 ASP A N 1
ATOM 1345 C CA . ASP A 1 167 ? -17.745 -1.285 12.045 1.00 92.56 167 ASP A CA 1
ATOM 1346 C C . ASP A 1 167 ? -16.741 -1.435 13.199 1.00 92.56 167 ASP A C 1
ATOM 1348 O O . ASP A 1 167 ? -16.292 -0.452 13.802 1.00 92.56 167 ASP A O 1
ATOM 1352 N N . LEU A 1 168 ? -16.352 -2.689 13.457 1.00 92.19 168 LEU A N 1
ATOM 1353 C CA . LEU A 1 168 ? -15.300 -3.048 14.402 1.00 92.19 168 LEU A CA 1
ATOM 1354 C C . LEU A 1 168 ? -13.932 -2.865 13.728 1.00 92.19 168 LEU A C 1
ATOM 1356 O O . LEU A 1 168 ? -13.664 -3.434 12.668 1.00 92.19 168 LEU A O 1
ATOM 1360 N N . VAL A 1 169 ? -13.042 -2.099 14.346 1.00 92.75 169 VAL A N 1
ATOM 1361 C CA . VAL A 1 169 ? -11.704 -1.822 13.816 1.00 92.75 169 VAL A CA 1
ATOM 1362 C C . VAL A 1 169 ? -10.623 -2.027 14.874 1.00 92.75 169 VAL A C 1
ATOM 1364 O O . VAL A 1 169 ? -10.820 -1.775 16.065 1.00 92.75 169 VAL A O 1
ATOM 1367 N N . GLY A 1 170 ? -9.459 -2.498 14.432 1.00 92.44 170 GLY A N 1
ATOM 1368 C CA . GLY A 1 170 ? -8.250 -2.582 15.241 1.00 92.44 170 GLY A CA 1
ATOM 1369 C C . GLY A 1 170 ? -7.471 -1.277 15.144 1.00 92.44 170 GLY A C 1
ATOM 1370 O O . GLY A 1 170 ? -7.035 -0.895 14.057 1.00 92.44 170 GLY A O 1
ATOM 1371 N N . VAL A 1 171 ? -7.280 -0.605 16.277 1.00 91.75 171 VAL A N 1
ATOM 1372 C CA . VAL A 1 171 ? -6.490 0.628 16.377 1.00 91.75 171 VAL A CA 1
ATOM 1373 C C . VAL A 1 171 ? -5.220 0.409 17.192 1.00 91.75 171 VAL A C 1
ATOM 1375 O O . VAL A 1 171 ? -5.139 -0.493 18.033 1.00 91.75 171 VAL A O 1
ATOM 1378 N N . ASN A 1 172 ? -4.214 1.244 16.951 1.00 89.38 172 ASN A N 1
ATOM 1379 C CA . ASN A 1 172 ? -3.020 1.284 17.791 1.00 89.38 172 ASN A CA 1
ATOM 1380 C C . ASN A 1 172 ? -3.346 1.902 19.171 1.00 89.38 172 ASN A C 1
ATOM 1382 O O . ASN A 1 172 ? -4.217 2.760 19.276 1.00 89.38 172 ASN A O 1
ATOM 1386 N N . LYS A 1 173 ? -2.664 1.469 20.237 1.00 86.62 173 LYS A N 1
ATOM 1387 C CA . LYS A 1 173 ? -2.903 1.954 21.608 1.00 86.62 173 LYS A CA 1
ATOM 1388 C C . LYS A 1 173 ? -2.392 3.372 21.853 1.00 86.62 173 LYS A C 1
ATOM 1390 O O . LYS A 1 173 ? -3.017 4.098 22.615 1.00 86.62 173 LYS A O 1
ATOM 1395 N N . ASP A 1 174 ? -1.278 3.742 21.226 1.00 86.38 174 ASP A N 1
ATOM 1396 C CA . ASP A 1 174 ? -0.612 5.018 21.503 1.00 86.38 174 ASP A CA 1
ATOM 1397 C C . ASP A 1 174 ? -1.047 6.099 20.511 1.00 86.38 174 ASP A C 1
ATOM 1399 O O . ASP A 1 174 ? -1.340 7.228 20.896 1.00 86.38 174 ASP A O 1
ATOM 1403 N N . SER A 1 175 ? -1.122 5.744 19.223 1.00 86.56 175 SER A N 1
ATOM 1404 C CA . SER A 1 175 ? -1.455 6.682 18.143 1.00 86.56 175 SER A CA 1
ATOM 1405 C C . SER A 1 175 ? -2.918 6.657 17.709 1.00 86.56 175 SER A C 1
ATOM 1407 O O . SER A 1 175 ? -3.319 7.508 16.923 1.00 86.56 175 SER A O 1
ATOM 1409 N N . TYR A 1 176 ? -3.710 5.684 18.173 1.00 89.62 176 TYR A N 1
ATOM 1410 C CA . TYR A 1 176 ? -5.133 5.511 17.840 1.00 89.62 176 TYR A CA 1
ATOM 1411 C C . TYR A 1 176 ? -5.468 5.361 16.345 1.00 89.62 176 TYR A C 1
ATOM 1413 O O . TYR A 1 176 ? -6.640 5.238 16.011 1.00 89.62 176 TYR A O 1
ATOM 1421 N N . LEU A 1 177 ? -4.468 5.284 15.458 1.00 89.25 177 LEU A N 1
ATOM 1422 C CA . LEU A 1 177 ? -4.626 5.062 14.016 1.00 89.25 177 LEU A CA 1
ATOM 1423 C C . LEU A 1 177 ? -5.285 3.708 13.724 1.00 89.25 177 LEU A C 1
ATOM 1425 O O . LEU A 1 177 ? -4.936 2.701 14.351 1.00 89.25 177 LEU A O 1
ATOM 1429 N N . ILE A 1 178 ? -6.186 3.673 12.736 1.00 91.00 178 ILE A N 1
ATOM 1430 C CA . ILE A 1 178 ? -6.833 2.435 12.290 1.00 91.00 178 ILE A CA 1
ATOM 1431 C C . ILE A 1 178 ? -5.832 1.604 11.481 1.00 91.00 178 ILE A C 1
ATOM 1433 O O . ILE A 1 178 ? -5.256 2.070 10.495 1.00 91.00 178 ILE A O 1
ATOM 1437 N N . LEU A 1 179 ? -5.615 0.363 11.919 1.00 89.38 179 LEU A N 1
ATOM 1438 C CA . LEU A 1 179 ? -4.669 -0.577 11.314 1.00 89.38 179 LEU A CA 1
ATOM 1439 C C . LEU A 1 179 ? -5.370 -1.580 10.401 1.00 89.38 179 LEU A C 1
ATOM 1441 O O . LEU A 1 179 ? -4.879 -1.879 9.314 1.00 89.38 179 LEU A O 1
ATOM 1445 N N . GLU A 1 180 ? -6.493 -2.134 10.856 1.00 89.69 180 GLU A N 1
ATOM 1446 C CA . GLU A 1 180 ? -7.278 -3.097 10.090 1.00 89.69 180 GLU A CA 1
ATOM 1447 C C . GLU A 1 180 ? -8.747 -3.105 10.505 1.00 89.69 180 GLU A C 1
ATOM 1449 O O . GLU A 1 180 ? -9.098 -2.807 11.649 1.00 89.69 180 GLU A O 1
ATOM 1454 N N . LYS A 1 181 ? -9.606 -3.489 9.564 1.00 90.62 181 LYS A N 1
ATOM 1455 C CA . LYS A 1 181 ? -11.009 -3.782 9.829 1.00 90.62 181 LYS A CA 1
ATOM 1456 C C . LYS A 1 181 ? -11.125 -5.189 10.402 1.00 90.62 181 LYS A C 1
ATOM 1458 O O . LYS A 1 181 ? -10.632 -6.147 9.806 1.00 90.62 181 LYS A O 1
ATOM 1463 N N . LEU A 1 182 ? -11.768 -5.307 11.556 1.00 89.44 182 LEU A N 1
ATOM 1464 C CA . LEU A 1 182 ? -12.026 -6.590 12.190 1.00 89.44 182 LEU A CA 1
ATOM 1465 C C . LEU A 1 182 ? -13.391 -7.121 11.729 1.00 89.44 182 LEU A C 1
ATOM 1467 O O . LEU A 1 182 ? -14.302 -6.336 11.454 1.00 89.44 182 LEU A O 1
ATOM 1471 N N . PRO A 1 183 ? -13.562 -8.448 11.622 1.00 89.56 183 PRO A N 1
ATOM 1472 C CA . PRO A 1 183 ? -14.870 -9.021 11.345 1.00 89.56 183 PRO A CA 1
ATOM 1473 C C . PRO A 1 183 ? -15.842 -8.682 12.480 1.00 89.56 183 PRO A C 1
ATOM 1475 O O . PRO A 1 183 ? -15.448 -8.611 13.646 1.00 89.56 183 PRO A O 1
ATOM 1478 N N . ALA A 1 184 ? -17.117 -8.501 12.137 1.00 85.31 184 ALA A N 1
ATOM 1479 C CA . ALA A 1 184 ? -18.156 -8.276 13.131 1.00 85.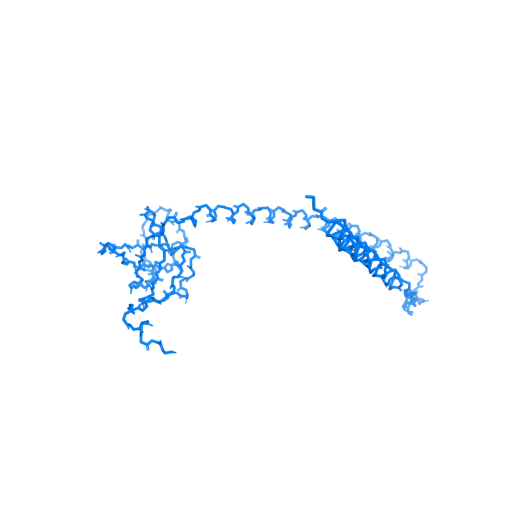31 184 ALA A CA 1
ATOM 1480 C C . ALA A 1 184 ? -18.200 -9.457 14.114 1.00 85.31 184 ALA A C 1
ATOM 1482 O O . ALA A 1 184 ? -18.302 -10.620 13.715 1.00 85.31 184 ALA A O 1
ATOM 1483 N N . GLU A 1 185 ? -18.103 -9.159 15.407 1.00 83.00 185 GLU A N 1
ATOM 1484 C CA . GLU A 1 185 ? -18.184 -10.172 16.448 1.00 83.00 185 GLU A CA 1
ATOM 1485 C C . GLU A 1 185 ? -19.636 -10.352 16.901 1.00 83.00 185 GLU A C 1
ATOM 1487 O O . GLU A 1 185 ? -20.290 -9.407 17.337 1.00 83.00 185 GLU A O 1
ATOM 1492 N N . TYR A 1 186 ? -20.134 -11.587 16.826 1.00 84.38 186 TYR A N 1
ATOM 1493 C CA . TYR A 1 186 ? -21.412 -11.973 17.422 1.00 84.38 186 TYR A CA 1
ATOM 1494 C C . TYR A 1 186 ? -21.234 -12.459 18.864 1.00 84.38 186 TYR A C 1
ATOM 1496 O O . TYR A 1 186 ? -20.217 -13.076 19.200 1.00 84.38 186 TYR A O 1
ATOM 1504 N N . ASP A 1 187 ? -22.260 -12.222 19.688 1.00 89.75 187 ASP A N 1
ATOM 1505 C CA . ASP A 1 187 ? -22.356 -12.726 21.061 1.00 89.75 187 ASP A CA 1
ATOM 1506 C C . ASP A 1 187 ? -22.148 -14.250 21.087 1.00 89.75 187 ASP A C 1
ATOM 1508 O O . ASP A 1 187 ? -22.661 -14.987 20.238 1.00 89.75 187 ASP A O 1
ATOM 1512 N N . SER A 1 188 ? -21.387 -14.732 22.071 1.00 88.88 188 SER A N 1
ATOM 1513 C CA . SER A 1 188 ? -21.041 -16.150 22.198 1.00 88.88 188 SER A CA 1
ATOM 1514 C C . SER A 1 188 ? -22.269 -17.054 22.311 1.00 88.88 188 SER A C 1
ATOM 1516 O O . SER A 1 188 ? -22.225 -18.194 21.853 1.00 88.88 188 SER A O 1
ATOM 1518 N N . ARG A 1 189 ? -23.386 -16.549 22.850 1.00 91.25 189 ARG A N 1
ATOM 1519 C CA . ARG A 1 189 ? -24.652 -17.288 22.937 1.00 91.25 189 ARG A CA 1
ATOM 1520 C C . ARG A 1 189 ? -25.284 -17.504 21.568 1.00 91.25 189 ARG A C 1
ATOM 1522 O O . ARG A 1 189 ? -25.844 -18.566 21.341 1.00 91.25 189 ARG A O 1
ATOM 1529 N N . VAL A 1 190 ? -25.164 -16.535 20.657 1.00 89.12 190 VAL A N 1
ATOM 1530 C CA . VAL A 1 190 ? -25.657 -16.663 19.275 1.00 89.12 190 VAL A CA 1
ATOM 1531 C C . VAL A 1 190 ? -24.774 -17.631 18.493 1.00 89.12 190 VAL A C 1
ATOM 1533 O O . VAL A 1 190 ? -25.292 -18.496 17.798 1.00 89.12 190 VAL A O 1
ATOM 1536 N N . LYS A 1 191 ? -23.449 -17.560 18.678 1.00 86.06 191 LYS A N 1
ATOM 1537 C CA . LYS A 1 191 ? -22.511 -18.531 18.084 1.00 86.06 191 LYS A CA 1
ATOM 1538 C C . LYS A 1 191 ? -22.781 -19.964 18.557 1.00 86.06 191 LYS A C 1
ATOM 1540 O O . LYS A 1 191 ? -22.659 -20.898 17.781 1.00 86.06 191 LYS A O 1
ATOM 1545 N N . ALA A 1 192 ? -23.181 -20.146 19.816 1.00 88.44 192 ALA A N 1
ATOM 1546 C CA . ALA A 1 192 ? -23.545 -21.456 20.361 1.00 88.44 192 ALA A CA 1
ATOM 1547 C C . ALA A 1 192 ? -24.896 -21.998 19.848 1.00 88.44 192 ALA A C 1
ATOM 1549 O O . ALA A 1 192 ? -25.226 -23.149 20.122 1.00 88.44 192 ALA A O 1
ATOM 1550 N N . MET A 1 193 ? -25.683 -21.178 19.144 1.00 88.62 193 MET A N 1
ATOM 1551 C CA . MET A 1 193 ? -26.947 -21.564 18.508 1.00 88.62 193 MET A CA 1
ATOM 1552 C C . MET A 1 193 ? -26.789 -21.905 17.019 1.00 88.62 193 MET A C 1
ATOM 1554 O O . MET A 1 193 ? -27.775 -22.263 16.376 1.00 88.62 193 MET A O 1
ATOM 1558 N N . GLU A 1 194 ? -25.583 -21.781 16.466 1.00 78.44 194 GLU A N 1
ATOM 1559 C CA . GLU A 1 194 ? -25.283 -22.203 15.100 1.00 78.44 194 GLU A CA 1
ATOM 1560 C C . GLU A 1 194 ? -25.233 -23.743 15.059 1.00 78.44 194 GLU A C 1
ATOM 1562 O O . GLU A 1 194 ? -24.492 -24.361 15.827 1.00 78.44 194 GLU A O 1
ATOM 1567 N N . VAL A 1 195 ? -26.105 -24.350 14.241 1.00 65.38 195 VAL A N 1
ATOM 1568 C CA . VAL A 1 195 ? -26.291 -25.813 14.118 1.00 65.38 195 VAL A CA 1
ATOM 1569 C C . VAL A 1 195 ? -25.314 -26.405 13.115 1.00 65.38 195 VAL A C 1
ATOM 1571 O O . VAL A 1 195 ? -25.229 -25.848 11.997 1.00 65.38 195 VAL A O 1
#

Foldseek 3Di:
DDDPVVVVVVVVVVVVVVVVVVVVVVVVVVVVVVVVVVVVVVVPPPPPPDPVLVPDDPVVVVVVVVVVVVVVVVVVVVVVVVVVVVVVVVVVVVVVVVVLVVQPDDDFWKKFWADKDFDADPDDDDDDDDDPVLHGAIKTWIQTPVRDIDTGSHQAPDDPVPDDGGWIFTAHPPPRHTSGTDPDDDDVVVVVVDD